Protein AF-0000000080187865 (afdb_homodimer)

Solvent-accessible surface area (backbone atoms only — not comparable to full-atom values): 14164 Å² total; per-residue (Å²): 123,91,77,59,61,40,75,36,81,43,78,50,55,82,84,42,37,41,98,84,57,28,54,29,78,39,48,54,48,47,52,50,49,52,34,50,51,44,44,42,33,71,64,49,60,42,57,77,94,69,65,43,57,46,67,42,34,40,38,38,41,48,72,45,81,56,61,91,52,65,48,34,40,29,32,35,34,79,76,46,76,58,65,36,33,37,30,35,40,37,36,34,26,49,98,90,40,76,23,34,37,35,37,38,31,35,35,28,36,39,88,86,67,84,41,76,32,63,52,49,64,69,55,52,52,33,48,51,62,54,65,97,122,92,78,59,61,40,74,34,82,43,79,49,55,83,85,43,37,42,99,83,54,29,56,30,76,40,49,54,49,47,51,50,48,52,35,51,51,44,44,44,32,70,65,52,60,43,56,76,93,68,67,41,58,45,68,42,34,39,38,37,40,50,71,47,80,57,62,91,51,66,48,33,40,31,32,34,33,79,75,44,77,58,64,36,33,36,31,34,39,37,37,35,28,49,98,89,39,77,23,33,37,37,36,37,31,35,34,28,36,38,87,87,66,84,40,77,30,62,53,51,65,68,55,52,52,34,48,52,62,54,65,97

Radius of gyration: 19.16 Å; Cα contacts (8 Å, |Δi|>4): 517; chains: 2; bounding box: 44×53×37 Å

InterPro domains:
  IPR006683 Thioesterase domain [PF03061] (20-98)
  IPR006684 Acyl-CoA thioester hydrolase YbgC/YbaW family [PIRSF003230] (6-128)
  IPR029069 HotDog domain superfamily [SSF54637] (2-129)
  IPR050563 4-hydroxybenzoyl-CoA thioesterase [PTHR31793] (7-129)

Structure (mmCIF, N/CA/C/O backbone):
data_AF-0000000080187865-model_v1
#
loop_
_entity.id
_entity.type
_entity.pdbx_description
1 polymer 'Acyl-CoA thioester hydrolase'
#
loop_
_atom_site.group_PDB
_atom_site.id
_atom_site.type_symbol
_atom_site.label_atom_id
_atom_site.label_alt_id
_atom_site.label_comp_id
_atom_site.label_asym_id
_atom_site.label_entity_id
_atom_site.label_seq_id
_atom_site.pdbx_PDB_ins_code
_atom_site.Cartn_x
_atom_site.Cartn_y
_atom_site.Cartn_z
_atom_site.occupancy
_atom_site.B_iso_or_equiv
_atom_site.auth_seq_id
_atom_site.auth_comp_id
_atom_site.auth_asym_id
_atom_site.auth_atom_id
_atom_site.pdbx_PDB_model_num
ATOM 1 N N . MET A 1 1 ? -18.625 2.145 18.25 1 43.69 1 MET A N 1
ATOM 2 C CA . MET A 1 1 ? -17.953 2.078 16.969 1 43.69 1 MET A CA 1
ATOM 3 C C . MET A 1 1 ? -16.797 3.076 16.906 1 43.69 1 MET A C 1
ATOM 5 O O . MET A 1 1 ? -16.875 4.152 17.5 1 43.69 1 MET A O 1
ATOM 9 N N . THR A 1 2 ? -15.57 2.684 16.938 1 54.41 2 THR A N 1
ATOM 10 C CA . THR A 1 2 ? -14.484 3.639 17.109 1 54.41 2 THR A CA 1
ATOM 11 C C . THR A 1 2 ? -14.672 4.848 16.203 1 54.41 2 THR A C 1
ATOM 13 O O . THR A 1 2 ? -14.844 4.691 14.992 1 54.41 2 THR A O 1
ATOM 16 N N . GLU A 1 3 ? -15.219 5.852 16.672 1 87.12 3 GLU A N 1
ATOM 17 C CA . GLU A 1 3 ? -15.586 7.051 15.93 1 87.12 3 GLU A CA 1
ATOM 18 C C . GLU A 1 3 ? -14.344 7.762 15.383 1 87.12 3 GLU A C 1
ATOM 20 O O . GLU A 1 3 ? -13.414 8.055 16.141 1 87.12 3 GLU A O 1
ATOM 25 N N . PHE A 1 4 ? -14.133 7.762 14.102 1 97.25 4 PHE A N 1
ATOM 26 C CA . PHE A 1 4 ? -13.062 8.492 13.43 1 97.25 4 PHE A CA 1
ATOM 27 C C . PHE A 1 4 ? -13.312 9.992 13.477 1 97.25 4 PHE A C 1
ATOM 29 O O . PHE A 1 4 ? -14.461 10.438 13.383 1 97.25 4 PHE A O 1
ATOM 36 N N . ALA A 1 5 ? -12.32 10.758 13.609 1 97.56 5 ALA A N 1
ATOM 37 C CA . ALA A 1 5 ? -12.414 12.203 13.812 1 97.56 5 ALA A CA 1
ATOM 38 C C . ALA A 1 5 ? -12.672 12.922 12.484 1 97.56 5 ALA A C 1
ATOM 40 O O . ALA A 1 5 ? -13.133 14.07 12.477 1 97.56 5 ALA A O 1
ATOM 41 N N . PHE A 1 6 ? -12.312 12.312 11.391 1 98.06 6 PHE A N 1
ATOM 42 C CA . PHE A 1 6 ? -12.312 12.961 10.086 1 98.06 6 PHE A CA 1
ATOM 43 C C . PHE A 1 6 ? -12.758 12 9 1 98.06 6 PHE A C 1
ATOM 45 O O . PHE A 1 6 ? -12.461 10.805 9.062 1 98.06 6 PHE A O 1
ATOM 52 N N . THR A 1 7 ? -13.508 12.461 8.016 1 98.25 7 THR A N 1
ATOM 53 C CA . THR A 1 7 ? -13.859 11.664 6.852 1 98.25 7 THR A CA 1
ATOM 54 C C . THR A 1 7 ? -13.617 12.445 5.566 1 98.25 7 THR A C 1
ATOM 56 O O . THR A 1 7 ? -13.75 13.672 5.547 1 98.25 7 THR A O 1
ATOM 59 N N . GLU A 1 8 ? -13.219 11.773 4.574 1 98.31 8 GLU A N 1
ATOM 60 C CA . GLU A 1 8 ? -12.992 12.297 3.229 1 98.31 8 GLU A CA 1
ATOM 61 C C . GLU A 1 8 ? -13.703 11.438 2.182 1 98.31 8 GLU A C 1
ATOM 63 O O . GLU A 1 8 ? -13.648 10.203 2.242 1 98.31 8 GLU A O 1
ATOM 68 N N . THR A 1 9 ? -14.414 12.133 1.27 1 98.62 9 THR A N 1
ATOM 69 C CA . THR A 1 9 ? -14.977 11.414 0.135 1 98.62 9 THR A CA 1
ATOM 70 C C . THR A 1 9 ? -14 11.398 -1.037 1 98.62 9 THR A C 1
ATOM 72 O O . THR A 1 9 ? -13.492 12.445 -1.444 1 98.62 9 THR A O 1
ATOM 75 N N . VAL A 1 10 ? -13.758 10.227 -1.541 1 98.56 10 VAL A N 1
ATOM 76 C CA . VAL A 1 10 ? -12.828 10.062 -2.654 1 98.56 10 VAL A CA 1
ATOM 77 C C . VAL A 1 10 ? -13.547 9.422 -3.84 1 98.56 10 VAL A C 1
ATOM 79 O O . VAL A 1 10 ? -14.219 8.398 -3.689 1 98.56 10 VAL A O 1
ATOM 82 N N . ASP A 1 11 ? -13.438 10.016 -5.02 1 98.38 11 ASP A N 1
ATOM 83 C CA . ASP A 1 11 ? -14.031 9.445 -6.23 1 98.38 11 ASP A CA 1
ATOM 84 C C . ASP A 1 11 ? -13.289 8.18 -6.656 1 98.38 11 ASP A C 1
ATOM 86 O O . ASP A 1 11 ? -12.062 8.117 -6.59 1 98.38 11 ASP A O 1
ATOM 90 N N . VAL A 1 12 ? -14.078 7.223 -7.047 1 98.25 12 VAL A N 1
ATOM 91 C CA . VAL A 1 12 ? -13.516 6.023 -7.656 1 98.25 12 VAL A CA 1
ATOM 92 C C . VAL A 1 12 ? -13.484 6.18 -9.172 1 98.25 12 VAL A C 1
ATOM 94 O O . VAL A 1 12 ? -14.531 6.309 -9.812 1 98.25 12 VAL A O 1
ATOM 97 N N . ARG A 1 13 ? -12.344 6.164 -9.758 1 97.5 13 ARG A N 1
ATOM 98 C CA . ARG A 1 13 ? -12.172 6.379 -11.188 1 97.5 13 ARG A CA 1
ATOM 99 C C . ARG A 1 13 ? -12.125 5.051 -11.938 1 97.5 13 ARG A C 1
ATOM 101 O O . ARG A 1 13 ? -11.844 4.008 -11.344 1 97.5 13 ARG A O 1
ATOM 108 N N . TYR A 1 14 ? -12.359 5.094 -13.242 1 95.69 14 TYR A N 1
ATOM 109 C CA . TYR A 1 14 ? -12.312 3.898 -14.086 1 95.69 14 TYR A CA 1
ATOM 110 C C . TYR A 1 14 ? -10.953 3.213 -13.984 1 95.69 14 TYR A C 1
ATOM 112 O O . TYR A 1 14 ? -10.883 1.988 -13.852 1 95.69 14 TYR A O 1
ATOM 120 N N . GLN A 1 15 ? -9.812 3.896 -13.945 1 95.12 15 GLN A N 1
ATOM 121 C CA . GLN A 1 15 ? -8.453 3.363 -13.969 1 95.12 15 GLN A CA 1
ATOM 122 C C . GLN A 1 15 ? -8.062 2.795 -12.602 1 95.12 15 GLN A C 1
ATOM 124 O O . GLN A 1 15 ? -7.004 2.184 -12.461 1 95.12 15 GLN A O 1
ATOM 129 N N . ASP A 1 16 ? -8.938 3.029 -11.594 1 97.44 16 ASP A N 1
ATOM 130 C CA . ASP A 1 16 ? -8.648 2.529 -10.258 1 97.44 16 ASP A CA 1
ATOM 131 C C . ASP A 1 16 ? -8.883 1.023 -10.164 1 97.44 16 ASP A C 1
ATOM 133 O O . ASP A 1 16 ? -8.516 0.387 -9.18 1 97.44 16 ASP A O 1
ATOM 137 N N . HIS A 1 17 ? -9.508 0.455 -11.156 1 96.19 17 HIS A N 1
ATOM 138 C CA . HIS A 1 17 ? -9.945 -0.937 -11.102 1 96.19 17 HIS A CA 1
ATOM 139 C C . HIS A 1 17 ? -8.898 -1.864 -11.719 1 96.19 17 HIS A C 1
ATOM 141 O O . HIS A 1 17 ? -8.203 -1.481 -12.656 1 96.19 17 HIS A O 1
ATOM 147 N N . ASP A 1 18 ? -8.852 -3.018 -11.172 1 92.81 18 ASP A N 1
ATOM 148 C CA . ASP A 1 18 ? -7.984 -4.043 -11.742 1 92.81 18 ASP A CA 1
ATOM 149 C C . ASP A 1 18 ? -8.719 -4.844 -12.82 1 92.81 18 ASP A C 1
ATOM 151 O O . ASP A 1 18 ? -9.836 -4.488 -13.211 1 92.81 18 ASP A O 1
ATOM 155 N N . THR A 1 19 ? -8.102 -5.887 -13.367 1 87.94 19 THR A N 1
ATOM 156 C CA . THR A 1 19 ? -8.625 -6.648 -14.492 1 87.94 19 THR A CA 1
ATOM 157 C C . THR A 1 19 ? -9.875 -7.422 -14.094 1 87.94 19 THR A C 1
ATOM 159 O O . THR A 1 19 ? -10.609 -7.914 -14.945 1 87.94 19 THR A O 1
ATOM 162 N N . MET A 1 20 ? -10.141 -7.508 -12.781 1 87.69 20 MET A N 1
ATOM 163 C CA . MET A 1 20 ? -11.312 -8.227 -12.289 1 87.69 20 MET A CA 1
ATOM 164 C C . MET A 1 20 ? -12.453 -7.262 -11.984 1 87.69 20 MET A C 1
ATOM 166 O O . MET A 1 20 ? -13.508 -7.68 -11.508 1 87.69 20 MET A O 1
ATOM 170 N N . GLY A 1 21 ? -12.219 -6.012 -12.156 1 90.62 21 GLY A N 1
ATOM 171 C CA . GLY A 1 21 ? -13.242 -5 -11.938 1 90.62 21 GLY A CA 1
ATOM 172 C C . GLY A 1 21 ? -13.297 -4.508 -10.508 1 90.62 21 GLY A C 1
ATOM 173 O O . GLY A 1 21 ? -14.227 -3.799 -10.125 1 90.62 21 GLY A O 1
ATOM 174 N N . HIS A 1 22 ? -12.414 -4.871 -9.719 1 94.62 22 HIS A N 1
ATOM 175 C CA . HIS A 1 22 ? -12.32 -4.391 -8.344 1 94.62 22 HIS A CA 1
ATOM 176 C C . HIS A 1 22 ? -11.305 -3.252 -8.234 1 94.62 22 HIS A C 1
ATOM 178 O O . HIS A 1 22 ? -10.352 -3.184 -9.016 1 94.62 22 HIS A O 1
ATOM 184 N N . VAL A 1 23 ? -11.539 -2.373 -7.27 1 97.75 23 VAL A N 1
ATOM 185 C CA . VAL A 1 23 ? -10.492 -1.406 -6.977 1 97.75 23 VAL A CA 1
ATOM 186 C C . VAL A 1 23 ? -9.203 -2.139 -6.602 1 97.75 23 VAL A C 1
ATOM 188 O O . VAL A 1 23 ? -9.219 -3.043 -5.766 1 97.75 23 VAL A O 1
ATOM 191 N N . ASN A 1 24 ? -8.125 -1.752 -7.219 1 97.69 24 ASN A N 1
ATOM 192 C CA . ASN A 1 24 ? -6.828 -2.395 -7.02 1 97.69 24 ASN A CA 1
ATOM 193 C C . ASN A 1 24 ? -6.289 -2.146 -5.613 1 97.69 24 ASN A C 1
ATOM 195 O O . ASN A 1 24 ? -6.461 -1.059 -5.062 1 97.69 24 ASN A O 1
ATOM 199 N N . ASN A 1 25 ? -5.559 -3.111 -5.074 1 97.94 25 ASN A N 1
ATOM 200 C CA . ASN A 1 25 ? -5.031 -3.047 -3.715 1 97.94 25 ASN A CA 1
ATOM 201 C C . ASN A 1 25 ? -4.199 -1.786 -3.494 1 97.94 25 ASN A C 1
ATOM 203 O O . ASN A 1 25 ? -4.32 -1.134 -2.455 1 97.94 25 ASN A O 1
ATOM 207 N N . ALA A 1 26 ? -3.332 -1.466 -4.461 1 98.5 26 ALA A N 1
ATOM 208 C CA . ALA A 1 26 ? -2.451 -0.308 -4.328 1 98.5 26 ALA A CA 1
ATOM 209 C C . ALA A 1 26 ? -3.252 0.991 -4.312 1 98.5 26 ALA A C 1
ATOM 211 O O . ALA A 1 26 ? -2.838 1.975 -3.693 1 98.5 26 ALA A O 1
ATOM 212 N N . VAL A 1 27 ? -4.363 0.992 -5 1 98.5 27 VAL A N 1
ATOM 213 C CA . VAL A 1 27 ? -5.172 2.199 -5.129 1 98.5 27 VAL A CA 1
ATOM 214 C C . VAL A 1 27 ? -5.766 2.572 -3.771 1 98.5 27 VAL A C 1
ATOM 216 O O . VAL A 1 27 ? -5.895 3.754 -3.447 1 98.5 27 VAL A O 1
ATOM 219 N N . TYR A 1 28 ? -6.074 1.609 -2.91 1 98.88 28 TYR A N 1
ATOM 220 C CA . TYR A 1 28 ? -6.57 1.907 -1.571 1 98.88 28 TYR A CA 1
ATOM 221 C C . TYR A 1 28 ? -5.555 2.719 -0.779 1 98.88 28 TYR A C 1
ATOM 223 O O . TYR A 1 28 ? -5.922 3.562 0.04 1 98.88 28 TYR A O 1
ATOM 231 N N . VAL A 1 29 ? -4.289 2.439 -0.999 1 98.88 29 VAL A N 1
ATOM 232 C CA . VAL A 1 29 ? -3.23 3.189 -0.332 1 98.88 29 VAL A CA 1
ATOM 233 C C . VAL A 1 29 ? -3.277 4.652 -0.771 1 98.88 29 VAL A C 1
ATOM 235 O O . VAL A 1 29 ? -3.111 5.559 0.049 1 98.88 29 VAL A O 1
ATOM 238 N N . THR A 1 30 ? -3.531 4.875 -2.037 1 98.75 30 THR A N 1
ATOM 239 C CA . THR A 1 30 ? -3.697 6.23 -2.557 1 98.75 30 THR A CA 1
ATOM 240 C C . THR A 1 30 ? -4.895 6.918 -1.902 1 98.75 30 THR A C 1
ATOM 242 O O . THR A 1 30 ? -4.836 8.109 -1.587 1 98.75 30 THR A O 1
ATOM 245 N N . TYR A 1 31 ? -6.004 6.191 -1.729 1 98.88 31 TYR A N 1
ATOM 246 C CA . TYR A 1 31 ? -7.164 6.762 -1.055 1 98.88 31 TYR A CA 1
ATOM 247 C C . TYR A 1 31 ? -6.812 7.191 0.365 1 98.88 31 TYR A C 1
ATOM 249 O O . TYR A 1 31 ? -7.223 8.266 0.814 1 98.88 31 TYR A O 1
ATOM 257 N N . MET A 1 32 ? -6.074 6.359 1.073 1 98.88 32 MET A N 1
ATOM 258 C CA . MET A 1 32 ? -5.633 6.699 2.422 1 98.88 32 MET A CA 1
ATOM 259 C C . MET A 1 32 ? -4.762 7.953 2.406 1 98.88 32 MET A C 1
ATOM 261 O O . MET A 1 32 ? -4.879 8.805 3.289 1 98.88 32 MET A O 1
ATOM 265 N N . GLU A 1 33 ? -3.9 8.016 1.442 1 98.56 33 GLU A N 1
ATOM 266 C CA . GLU A 1 33 ? -3.041 9.188 1.29 1 98.56 33 GLU A CA 1
ATOM 267 C C . GLU A 1 33 ? -3.867 10.461 1.108 1 98.56 33 GLU A C 1
ATOM 269 O O . GLU A 1 33 ? -3.568 11.492 1.711 1 98.56 33 GLU A O 1
ATOM 274 N N . GLU A 1 34 ? -4.852 10.383 0.251 1 98.38 34 GLU A N 1
ATOM 275 C CA . GLU A 1 34 ? -5.727 11.531 0.029 1 98.38 34 GLU A CA 1
ATOM 276 C C . GLU A 1 34 ? -6.41 11.961 1.323 1 98.38 34 GLU A C 1
ATOM 278 O O . GLU A 1 34 ? -6.484 13.156 1.626 1 98.38 34 GLU A O 1
ATOM 283 N N . ALA A 1 35 ? -6.887 11 2.049 1 98.75 35 ALA A N 1
ATOM 284 C CA . ALA A 1 35 ? -7.543 11.297 3.32 1 98.75 35 ALA A CA 1
ATOM 285 C C . ALA A 1 35 ? -6.559 11.891 4.32 1 98.75 35 ALA A C 1
ATOM 287 O O . ALA A 1 35 ? -6.895 12.828 5.043 1 98.75 35 ALA A O 1
ATOM 288 N N . ARG A 1 36 ? -5.402 11.336 4.391 1 98.62 36 ARG A N 1
ATOM 289 C CA . ARG A 1 36 ? -4.367 11.875 5.27 1 98.62 36 ARG A CA 1
ATOM 290 C C . ARG A 1 36 ? -4.059 13.328 4.926 1 98.62 36 ARG A C 1
ATOM 292 O O . ARG A 1 36 ? -3.947 14.172 5.816 1 98.62 36 ARG A O 1
ATOM 299 N N . PHE A 1 37 ? -3.891 13.531 3.627 1 98.19 37 PHE A N 1
ATOM 300 C CA . PHE A 1 37 ? -3.613 14.891 3.168 1 98.19 37 PHE A CA 1
ATOM 301 C C . PHE A 1 37 ? -4.715 15.844 3.611 1 98.19 37 PHE A C 1
ATOM 303 O O . PHE A 1 37 ? -4.43 16.922 4.16 1 98.19 37 PHE A O 1
ATOM 310 N N . SER A 1 38 ? -5.934 15.516 3.402 1 98.56 38 SER A N 1
ATOM 311 C CA . SER A 1 38 ? -7.074 16.344 3.789 1 98.56 38 SER A CA 1
ATOM 312 C C . SER A 1 38 ? -7.133 16.531 5.301 1 98.56 38 SER A C 1
ATOM 314 O O . SER A 1 38 ? -7.43 17.625 5.785 1 98.56 38 SER A O 1
ATOM 316 N N . TYR A 1 39 ? -6.93 15.438 6.059 1 98.75 39 TYR A N 1
ATOM 317 C CA . TYR A 1 39 ? -6.879 15.523 7.516 1 98.75 39 TYR A CA 1
ATOM 318 C C . TYR A 1 39 ? -5.879 16.578 7.965 1 98.75 39 TYR A C 1
ATOM 320 O O . TYR A 1 39 ? -6.188 17.406 8.82 1 98.75 39 TYR A O 1
ATOM 328 N N . LEU A 1 40 ? -4.742 16.531 7.406 1 98.19 40 LEU A N 1
ATOM 329 C CA . LEU A 1 40 ? -3.652 17.406 7.848 1 98.19 40 LEU A CA 1
ATOM 330 C C . LEU A 1 40 ? -3.875 18.844 7.383 1 98.19 40 LEU A C 1
ATOM 332 O O . LEU A 1 40 ? -3.609 19.781 8.125 1 98.19 40 LEU A O 1
ATOM 336 N N . THR A 1 41 ? -4.379 19.016 6.125 1 97.88 41 THR A N 1
ATOM 337 C CA . THR A 1 41 ? -4.504 20.359 5.582 1 97.88 41 THR A CA 1
ATOM 338 C C . THR A 1 41 ? -5.828 21 5.992 1 97.88 41 THR A C 1
ATOM 340 O O . THR A 1 41 ? -5.855 22.109 6.516 1 97.88 41 THR A O 1
ATOM 343 N N . GLU A 1 42 ? -6.91 20.328 5.793 1 97.38 42 GLU A N 1
ATOM 344 C CA . GLU A 1 42 ? -8.234 20.859 6.125 1 97.38 42 GLU A CA 1
ATOM 345 C C . GLU A 1 42 ? -8.547 20.656 7.605 1 97.38 42 GLU A C 1
ATOM 347 O O . GLU A 1 42 ? -9.094 21.562 8.25 1 97.38 42 GLU A O 1
ATOM 352 N N . GLY A 1 43 ? -8.211 19.516 8.109 1 96.06 43 GLY A N 1
ATOM 353 C CA . GLY A 1 43 ? -8.516 19.219 9.5 1 96.06 43 GLY A CA 1
ATOM 354 C C . GLY A 1 43 ? -7.648 19.969 10.484 1 96.06 43 GLY A C 1
ATOM 355 O O . GLY A 1 43 ? -8.164 20.641 11.383 1 96.06 43 GLY A O 1
ATOM 356 N N . LEU A 1 44 ? -6.359 19.891 10.227 1 96.75 44 LEU A N 1
ATOM 357 C CA . LEU A 1 44 ? -5.434 20.531 11.156 1 96.75 44 LEU A CA 1
ATOM 358 C C . LEU A 1 44 ? -5.137 21.953 10.727 1 96.75 44 LEU A C 1
ATOM 360 O O . LEU A 1 44 ? -4.633 22.75 11.516 1 96.75 44 LEU A O 1
ATOM 364 N N . GLY A 1 45 ? -5.32 22.281 9.469 1 96.81 45 GLY A N 1
ATOM 365 C CA . GLY A 1 45 ? -5.039 23.609 8.969 1 96.81 45 GLY A CA 1
ATOM 366 C C . GLY A 1 45 ? -3.582 23.812 8.602 1 96.81 45 GLY A C 1
ATOM 367 O O . GLY A 1 45 ? -3.115 24.953 8.5 1 96.81 45 GLY A O 1
ATOM 368 N N . VAL A 1 46 ? -2.885 22.734 8.453 1 95.5 46 VAL A N 1
ATOM 369 C CA . VAL A 1 46 ? -1.474 22.844 8.094 1 95.5 46 VAL A CA 1
ATOM 370 C C . VAL A 1 46 ? -1.341 23.125 6.602 1 95.5 46 VAL A C 1
ATOM 372 O O . VAL A 1 46 ? -1.877 22.391 5.77 1 95.5 46 VAL A O 1
ATOM 375 N N . PRO A 1 47 ? -0.588 24.203 6.242 1 95.31 47 PRO A N 1
ATOM 376 C CA . PRO A 1 47 ? -0.359 24.438 4.812 1 95.31 47 PRO A CA 1
ATOM 377 C C . PRO A 1 47 ? 0.37 23.281 4.137 1 95.31 47 PRO A C 1
ATOM 379 O O . PRO A 1 47 ? 1.287 22.703 4.719 1 95.31 47 PRO A O 1
ATOM 382 N N . PRO A 1 48 ? 0.012 22.969 2.92 1 94.19 48 PRO A N 1
ATOM 383 C CA . PRO A 1 48 ? 0.605 21.844 2.215 1 94.19 48 PRO A CA 1
ATOM 384 C C . PRO A 1 48 ? 2.129 21.906 2.164 1 94.19 48 PRO A C 1
ATOM 386 O O . PRO A 1 48 ? 2.801 20.875 2.324 1 94.19 48 PRO A O 1
ATOM 389 N N . MET A 1 49 ? 2.664 23.016 2.002 1 91.69 49 MET A N 1
ATOM 390 C CA . MET A 1 49 ? 4.105 23.203 1.84 1 91.69 49 MET A CA 1
ATOM 391 C C . MET A 1 49 ? 4.836 22.953 3.156 1 91.69 49 MET A C 1
ATOM 393 O O . MET A 1 49 ? 6.062 22.844 3.178 1 91.69 49 MET A O 1
ATOM 397 N N . GLU A 1 50 ? 4.086 22.844 4.254 1 92.94 50 GLU A N 1
ATOM 398 C CA . GLU A 1 50 ? 4.695 22.656 5.566 1 92.94 50 GLU A CA 1
ATOM 399 C C . GLU A 1 50 ? 4.559 21.219 6.039 1 92.94 50 GLU A C 1
ATOM 401 O O . GLU A 1 50 ? 4.922 20.891 7.168 1 92.94 50 GLU A O 1
ATOM 406 N N . LEU A 1 51 ? 4.023 20.375 5.227 1 94.81 51 LEU A N 1
ATOM 407 C CA . LEU A 1 51 ? 3.867 18.969 5.547 1 94.81 51 LEU A CA 1
ATOM 408 C C . LEU A 1 51 ? 5.164 18.203 5.289 1 94.81 51 LEU A C 1
ATOM 410 O O . LEU A 1 51 ? 5.199 17.297 4.453 1 94.81 51 LEU A O 1
ATOM 414 N N . ASN A 1 52 ? 6.203 18.516 6.078 1 95.38 52 ASN A N 1
ATOM 415 C CA . ASN A 1 52 ? 7.477 17.812 5.973 1 95.38 52 ASN A CA 1
ATOM 416 C C . ASN A 1 52 ? 7.48 16.531 6.793 1 95.38 52 ASN A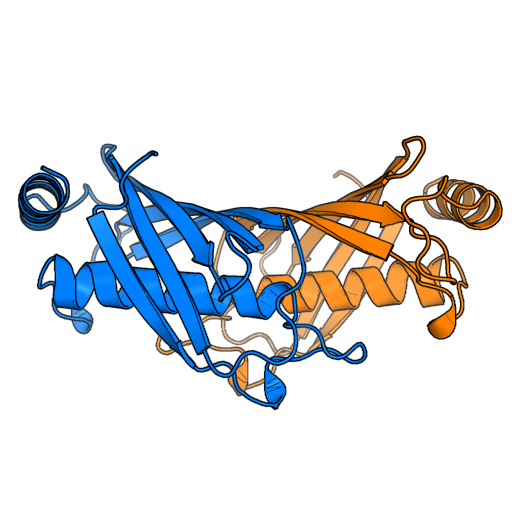 C 1
ATOM 418 O O . ASN A 1 52 ? 7.746 16.562 7.996 1 95.38 52 ASN A O 1
ATOM 422 N N . MET A 1 53 ? 7.227 15.469 6.176 1 96.88 53 MET A N 1
ATOM 423 C CA . MET A 1 53 ? 7.109 14.164 6.812 1 96.88 53 MET A CA 1
ATOM 424 C C . MET A 1 53 ? 7.273 13.039 5.789 1 96.88 53 MET A C 1
ATOM 426 O O . MET A 1 53 ? 7.211 13.281 4.582 1 96.88 53 MET A O 1
ATOM 430 N N . VAL A 1 54 ? 7.492 11.836 6.277 1 96.94 54 VAL A N 1
ATOM 431 C CA . VAL A 1 54 ? 7.527 10.641 5.441 1 96.94 54 VAL A CA 1
ATOM 432 C C . VAL A 1 54 ? 6.73 9.523 6.109 1 96.94 54 VAL A C 1
ATOM 434 O O . VAL A 1 54 ? 6.566 9.516 7.332 1 96.94 54 VAL A O 1
ATOM 437 N N . VAL A 1 55 ? 6.137 8.688 5.301 1 98.5 55 VAL A N 1
ATOM 438 C CA . VAL A 1 55 ? 5.539 7.461 5.828 1 98.5 55 VAL A CA 1
ATOM 439 C C . VAL A 1 55 ? 6.629 6.43 6.102 1 98.5 55 VAL A C 1
ATOM 441 O O . VAL A 1 55 ? 7.402 6.078 5.203 1 98.5 55 VAL A O 1
ATOM 444 N N . ALA A 1 56 ? 6.691 5.949 7.305 1 98.75 56 ALA A N 1
ATOM 445 C CA . ALA A 1 56 ? 7.695 4.961 7.695 1 98.75 56 ALA A CA 1
ATOM 446 C C . ALA A 1 56 ? 7.137 3.543 7.59 1 98.75 56 ALA A C 1
ATOM 448 O O . ALA A 1 56 ? 7.875 2.596 7.316 1 98.75 56 ALA A O 1
ATOM 449 N N . ASN A 1 57 ? 5.895 3.426 7.879 1 98.94 57 ASN A N 1
ATOM 450 C CA . ASN A 1 57 ? 5.238 2.121 7.891 1 98.94 57 ASN A CA 1
ATOM 451 C C . ASN A 1 57 ? 3.797 2.215 7.402 1 98.94 57 ASN A C 1
ATOM 453 O O . ASN A 1 57 ? 3.117 3.215 7.641 1 98.94 57 ASN A O 1
ATOM 457 N N . LEU A 1 58 ? 3.346 1.202 6.77 1 98.94 58 LEU A N 1
ATOM 458 C CA . LEU A 1 58 ? 1.985 1.039 6.27 1 98.94 58 LEU A CA 1
ATOM 459 C C . LEU A 1 58 ? 1.492 -0.387 6.492 1 98.94 58 LEU A C 1
ATOM 461 O O . LEU A 1 58 ? 2.203 -1.348 6.191 1 98.94 58 LEU A O 1
ATOM 465 N N . GLU A 1 59 ? 0.341 -0.502 7.031 1 98.94 59 GLU A N 1
ATOM 466 C CA . GLU A 1 59 ? -0.349 -1.783 7.141 1 98.94 59 GLU A CA 1
ATOM 467 C C . GLU A 1 59 ? -1.789 -1.681 6.645 1 98.94 59 GLU A C 1
ATOM 469 O O . GLU A 1 59 ? -2.488 -0.712 6.953 1 98.94 59 GLU A O 1
ATOM 474 N N . VAL A 1 60 ? -2.209 -2.654 5.922 1 98.94 60 VAL A N 1
ATOM 475 C CA . VAL A 1 60 ? -3.557 -2.646 5.359 1 98.94 60 VAL A CA 1
ATOM 476 C C . VAL A 1 60 ? -4.188 -4.027 5.516 1 98.94 60 VAL A C 1
ATOM 478 O O . VAL A 1 60 ? -3.561 -5.043 5.211 1 98.94 60 VAL A O 1
ATOM 481 N N . ASP A 1 61 ? -5.383 -4.09 5.969 1 98.94 61 ASP A N 1
ATOM 482 C CA . ASP A 1 61 ? -6.238 -5.273 5.957 1 98.94 61 ASP A CA 1
ATOM 483 C C . ASP A 1 61 ? -7.367 -5.129 4.938 1 98.94 61 ASP A C 1
ATOM 485 O O . ASP A 1 61 ? -8.234 -4.262 5.082 1 98.94 61 ASP A O 1
ATOM 489 N N . PHE A 1 62 ? -7.301 -5.945 3.945 1 98.75 62 PHE A N 1
ATOM 490 C CA . PHE A 1 62 ? -8.336 -5.938 2.918 1 98.75 62 PHE A CA 1
ATOM 491 C C . PHE A 1 62 ? -9.484 -6.859 3.301 1 98.75 62 PHE A C 1
ATOM 493 O O . PHE A 1 62 ? -9.328 -8.086 3.314 1 98.75 62 PHE A O 1
ATOM 500 N N . ARG A 1 63 ? -10.641 -6.297 3.508 1 98.06 63 ARG A N 1
ATOM 501 C CA . ARG A 1 63 ? -11.758 -7.059 4.059 1 98.06 63 ARG A CA 1
ATOM 502 C C . ARG A 1 63 ? -12.703 -7.516 2.953 1 98.06 63 ARG A C 1
ATOM 504 O O . ARG A 1 63 ? -13.188 -8.648 2.975 1 98.06 63 ARG A O 1
ATOM 511 N N . ARG A 1 64 ? -12.992 -6.676 2.084 1 95.56 64 ARG A N 1
ATOM 512 C CA . ARG A 1 64 ? -13.836 -6.977 0.93 1 95.56 64 ARG A CA 1
ATOM 513 C C . ARG A 1 64 ? -13.547 -6.023 -0.223 1 95.56 64 ARG A C 1
ATOM 515 O O . ARG A 1 64 ? -13.117 -4.887 -0.004 1 95.56 64 ARG A O 1
ATOM 522 N N . PRO A 1 65 ? -13.805 -6.465 -1.414 1 96 65 PRO A N 1
ATOM 523 C CA . PRO A 1 65 ? -13.539 -5.598 -2.566 1 96 65 PRO A CA 1
ATOM 524 C C . PRO A 1 65 ? -14.594 -4.5 -2.73 1 96 65 PRO A C 1
ATOM 526 O O . PRO A 1 65 ? -15.758 -4.703 -2.389 1 96 65 PRO A O 1
ATOM 529 N N . VAL A 1 66 ? -14.148 -3.307 -3.139 1 96.75 66 VAL A N 1
ATOM 530 C CA . VAL A 1 66 ? -15.055 -2.266 -3.609 1 96.75 66 VAL A CA 1
ATOM 531 C C . VAL A 1 66 ? -15.344 -2.465 -5.094 1 96.75 66 VAL A C 1
ATOM 533 O O . VAL A 1 66 ? -14.422 -2.504 -5.914 1 96.75 66 VAL A O 1
ATOM 536 N N . GLN A 1 67 ? -16.578 -2.703 -5.414 1 90.56 67 GLN A N 1
ATOM 537 C CA . GLN A 1 67 ? -17 -2.943 -6.789 1 90.56 67 GLN A CA 1
ATOM 538 C C . GLN A 1 67 ? -18.078 -1.953 -7.215 1 90.56 67 GLN A C 1
ATOM 540 O O . GLN A 1 67 ? -19.031 -1.695 -6.465 1 90.56 67 GLN A O 1
ATOM 545 N N . PHE A 1 68 ? -17.969 -1.293 -8.398 1 85.69 68 PHE A N 1
ATOM 546 C CA . PHE A 1 68 ? -18.969 -0.477 -9.062 1 85.69 68 PHE A CA 1
ATOM 547 C C . PHE A 1 68 ? -19.359 0.712 -8.195 1 85.69 68 PHE A C 1
ATOM 549 O O . PHE A 1 68 ? -20.547 1.061 -8.102 1 85.69 68 PHE A O 1
ATOM 556 N N . ALA A 1 69 ? -18.531 1.216 -7.387 1 91.94 69 ALA A N 1
ATOM 557 C CA . ALA A 1 69 ? -18.812 2.416 -6.598 1 91.94 69 ALA A CA 1
ATOM 558 C C . ALA A 1 69 ? -18.344 3.67 -7.332 1 91.94 69 ALA A C 1
ATOM 560 O O . ALA A 1 69 ? -17.281 3.668 -7.965 1 91.94 69 ALA A O 1
ATOM 561 N N . ASP A 1 70 ? -19.109 4.66 -7.234 1 95.75 70 ASP A N 1
ATOM 562 C CA . ASP A 1 70 ? -18.703 5.953 -7.781 1 95.75 70 ASP A CA 1
ATOM 563 C C . ASP A 1 70 ? -17.719 6.656 -6.852 1 95.75 70 ASP A C 1
ATOM 565 O O . ASP A 1 70 ? -16.875 7.434 -7.309 1 95.75 70 ASP A O 1
ATOM 569 N N . GLU A 1 71 ? -17.906 6.438 -5.598 1 98.31 71 GLU A N 1
ATOM 570 C CA . GLU A 1 71 ? -17.062 7.039 -4.566 1 98.31 71 GLU A CA 1
ATOM 571 C C . GLU A 1 71 ? -16.984 6.145 -3.332 1 98.31 71 GLU A C 1
ATOM 573 O O . GLU A 1 71 ? -17.781 5.223 -3.174 1 98.31 71 GLU A O 1
ATOM 578 N N . VAL A 1 72 ? -15.945 6.445 -2.523 1 98.69 72 VAL A N 1
ATOM 579 C CA . VAL A 1 72 ? -15.82 5.82 -1.212 1 98.69 72 VAL A CA 1
ATOM 580 C C . VAL A 1 72 ? -15.602 6.891 -0.146 1 98.69 72 VAL A C 1
ATOM 582 O O . VAL A 1 72 ? -15.172 8.008 -0.455 1 98.69 72 VAL A O 1
ATOM 585 N N . GLU A 1 73 ? -15.992 6.508 1.013 1 98.56 73 GLU A N 1
ATOM 586 C CA . GLU A 1 73 ? -15.656 7.332 2.17 1 98.56 73 GLU A CA 1
ATOM 587 C C . GLU A 1 73 ? -14.422 6.797 2.893 1 98.56 73 GLU A C 1
ATOM 589 O O . GLU A 1 73 ? -14.344 5.605 3.197 1 98.56 73 GLU A O 1
ATOM 594 N N . VAL A 1 74 ? -13.461 7.625 3.133 1 98.88 74 VAL A N 1
ATOM 595 C CA . VAL A 1 74 ? -12.281 7.254 3.908 1 98.88 74 VAL A CA 1
ATOM 596 C C . VAL A 1 74 ? -12.297 7.969 5.258 1 98.88 74 VAL A C 1
ATOM 598 O O . VAL A 1 74 ? -12.219 9.203 5.316 1 98.88 74 VAL A O 1
ATOM 601 N N . ALA A 1 75 ? -12.453 7.148 6.273 1 98.81 75 ALA A N 1
ATOM 602 C CA . ALA A 1 75 ? -12.359 7.66 7.637 1 98.81 75 ALA A CA 1
ATOM 603 C C . ALA A 1 75 ? -10.914 7.613 8.141 1 98.81 75 ALA A C 1
ATOM 605 O O . ALA A 1 75 ? -10.188 6.66 7.867 1 98.81 75 ALA A O 1
ATOM 606 N N . ALA A 1 76 ? -10.523 8.68 8.906 1 98.75 76 ALA A N 1
ATOM 607 C CA . ALA A 1 76 ? -9.133 8.789 9.344 1 98.75 76 ALA A CA 1
ATOM 608 C C . ALA A 1 76 ? -9.039 9.43 10.719 1 98.75 76 ALA A C 1
ATOM 610 O O . ALA A 1 76 ? -9.773 10.367 11.031 1 98.75 76 ALA A O 1
ATOM 611 N N . SER A 1 77 ? -8.125 8.891 11.492 1 98.75 77 SER A N 1
ATOM 612 C CA . SER A 1 77 ? -7.824 9.453 12.805 1 98.75 77 SER A CA 1
ATOM 613 C C . SER A 1 77 ? -6.359 9.25 13.172 1 98.75 77 SER A C 1
ATOM 615 O O . SER A 1 77 ? -5.777 8.203 12.867 1 98.75 77 SER A O 1
ATOM 617 N N . VAL A 1 78 ? -5.781 10.25 13.82 1 98.75 78 VAL A N 1
ATOM 618 C CA . VAL A 1 78 ? -4.52 10.008 14.516 1 98.75 78 VAL A CA 1
ATOM 619 C C . VAL A 1 78 ? -4.781 9.211 15.797 1 98.75 78 VAL A C 1
ATOM 621 O O . VAL A 1 78 ? -5.613 9.602 16.625 1 98.75 78 VAL A O 1
ATOM 624 N N . THR A 1 79 ? -4.062 8.125 15.977 1 98.56 79 THR A N 1
ATOM 625 C CA . THR A 1 79 ? -4.336 7.242 17.094 1 98.56 79 THR A CA 1
ATOM 626 C C . THR A 1 79 ? -3.238 7.355 18.156 1 98.56 79 THR A C 1
ATOM 628 O O . THR A 1 79 ? -3.441 6.98 19.312 1 98.56 79 THR A O 1
ATOM 631 N N . GLU A 1 80 ? -2.105 7.773 17.781 1 98.38 80 GLU A N 1
ATOM 632 C CA . GLU A 1 80 ? -0.96 7.926 18.672 1 98.38 80 GLU A CA 1
ATOM 633 C C . GLU A 1 80 ? -0.011 9.008 18.172 1 98.38 80 GLU A C 1
ATOM 635 O O . GLU A 1 80 ? 0.251 9.109 16.969 1 98.38 80 GLU A O 1
ATOM 640 N N . VAL A 1 81 ? 0.494 9.789 19.125 1 98.44 81 VAL A N 1
ATOM 641 C CA . VAL A 1 81 ? 1.53 10.773 18.812 1 98.44 81 VAL A CA 1
ATOM 642 C C . VAL A 1 81 ? 2.752 10.523 19.703 1 98.44 81 VAL A C 1
ATOM 644 O O . VAL A 1 81 ? 2.664 10.594 20.922 1 98.44 81 VAL A O 1
ATOM 647 N N . GLY 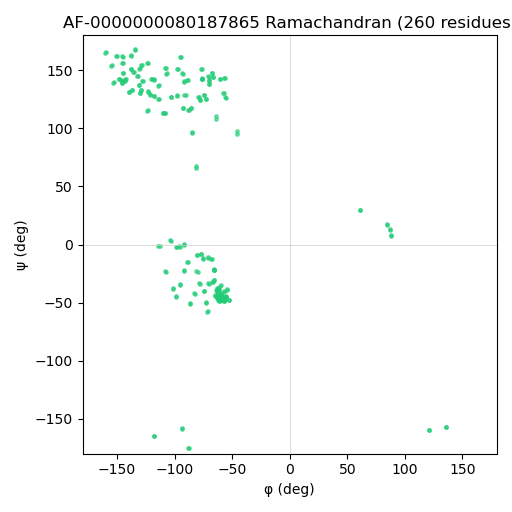A 1 82 ? 3.824 10.164 19.062 1 98.31 82 GLY A N 1
ATOM 648 C CA . GLY A 1 82 ? 5.094 10.016 19.75 1 98.31 82 GLY A CA 1
ATOM 649 C C . GLY A 1 82 ? 5.945 11.273 19.703 1 98.31 82 GLY A C 1
ATOM 650 O O . GLY A 1 82 ? 5.422 12.383 19.562 1 98.31 82 GLY A O 1
ATOM 651 N N . ASP A 1 83 ? 7.238 11.078 19.906 1 98.44 83 ASP A N 1
ATOM 652 C CA . ASP A 1 83 ? 8.133 12.234 19.875 1 98.44 83 ASP A CA 1
ATOM 653 C C . ASP A 1 83 ? 8.281 12.773 18.453 1 98.44 83 ASP A C 1
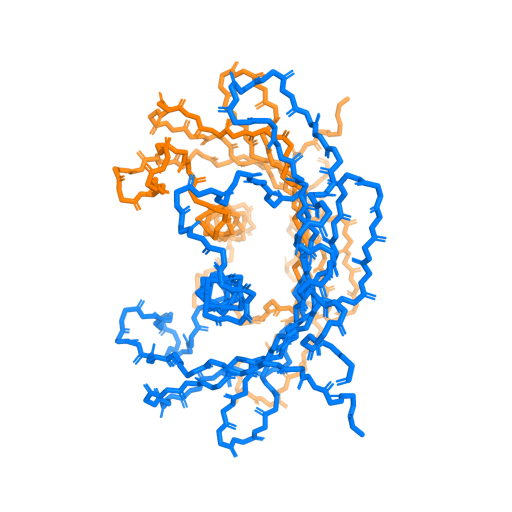ATOM 655 O O . ASP A 1 83 ? 7.895 13.914 18.172 1 98.44 83 ASP A O 1
ATOM 659 N N . SER A 1 84 ? 8.719 11.875 17.578 1 98.62 84 SER A N 1
ATOM 660 C CA . SER A 1 84 ? 9.023 12.336 16.219 1 98.62 84 SER A CA 1
ATOM 661 C C . SER A 1 84 ? 8.07 11.711 15.211 1 98.62 84 SER A C 1
ATOM 663 O O . SER A 1 84 ? 8.172 11.984 14.008 1 98.62 84 SER A O 1
ATOM 665 N N . SER A 1 85 ? 7.168 10.867 15.664 1 98.75 85 SER A N 1
ATOM 666 C CA . SER A 1 85 ? 6.281 10.164 14.742 1 98.75 85 SER A CA 1
ATOM 667 C C . SER A 1 85 ? 4.852 10.133 15.273 1 98.75 85 SER A C 1
ATOM 669 O O . SER A 1 85 ? 4.617 10.383 16.453 1 98.75 85 SER A O 1
ATOM 671 N N . PHE A 1 86 ? 3.928 9.859 14.414 1 98.75 86 PHE A N 1
ATOM 672 C CA . PHE A 1 86 ? 2.539 9.641 14.805 1 98.75 86 PHE A CA 1
ATOM 673 C C . PHE A 1 86 ? 1.888 8.578 13.93 1 98.75 86 PHE A C 1
ATOM 675 O O . PHE A 1 86 ? 2.324 8.352 12.797 1 98.75 86 PHE A O 1
ATOM 682 N N . THR A 1 87 ? 0.839 7.953 14.461 1 98.88 87 THR A N 1
ATOM 683 C CA . THR A 1 87 ? 0.148 6.859 13.789 1 98.88 87 THR A CA 1
ATOM 684 C C . THR A 1 87 ? -1.276 7.262 13.422 1 98.88 87 THR A C 1
ATOM 686 O O . THR A 1 87 ? -1.97 7.902 14.211 1 98.88 87 THR A O 1
ATOM 689 N N . MET A 1 88 ? -1.664 6.918 12.258 1 98.88 88 MET A N 1
ATOM 690 C CA . MET A 1 88 ? -3.035 7.141 11.812 1 98.88 88 MET A CA 1
ATOM 691 C C . MET A 1 88 ? -3.713 5.82 11.453 1 98.88 88 MET A C 1
ATOM 693 O O . MET A 1 88 ? -3.086 4.934 10.867 1 98.88 88 MET A O 1
ATOM 697 N N . ALA A 1 89 ? -4.953 5.758 11.789 1 98.88 89 ALA A N 1
ATOM 698 C CA . ALA A 1 89 ? -5.816 4.656 11.375 1 98.88 89 ALA A CA 1
ATOM 699 C C . ALA A 1 89 ? -6.809 5.109 10.305 1 98.88 89 ALA A C 1
ATOM 701 O O . ALA A 1 89 ? -7.219 6.273 10.281 1 98.88 89 ALA A O 1
ATOM 702 N N . TYR A 1 90 ? -7.211 4.164 9.477 1 98.88 90 TYR A N 1
ATOM 703 C CA . TYR A 1 90 ? -8.133 4.449 8.383 1 98.88 90 TYR A CA 1
ATOM 704 C C . TYR A 1 90 ? -9.188 3.352 8.258 1 98.88 90 TYR A C 1
ATOM 706 O O . TYR A 1 90 ? -8.914 2.186 8.547 1 98.88 90 TYR A O 1
ATOM 714 N N . GLU A 1 91 ? -10.305 3.703 7.801 1 98.88 91 GLU A N 1
ATOM 715 C CA . GLU A 1 91 ? -11.305 2.811 7.219 1 98.88 91 GLU A CA 1
ATOM 716 C C . GLU A 1 91 ? -11.789 3.334 5.871 1 98.88 91 GLU A C 1
ATOM 718 O O . GLU A 1 91 ? -12.109 4.516 5.734 1 98.88 91 GLU A O 1
ATOM 723 N N . ILE A 1 92 ? -11.797 2.516 4.91 1 98.88 92 ILE A N 1
ATOM 724 C CA . ILE A 1 92 ? -12.422 2.826 3.625 1 98.88 92 ILE A CA 1
ATOM 725 C C . ILE A 1 92 ? -13.766 2.119 3.52 1 98.88 92 ILE A C 1
ATOM 727 O O . ILE A 1 92 ? -13.844 0.896 3.666 1 98.88 92 ILE A O 1
ATOM 731 N N . ARG A 1 93 ? -14.742 2.934 3.229 1 98.44 93 ARG A N 1
ATOM 732 C CA . ARG A 1 93 ? -16.109 2.441 3.289 1 98.44 93 ARG A CA 1
ATOM 733 C C . ARG A 1 93 ? -16.859 2.725 1.986 1 98.44 93 ARG A C 1
ATOM 735 O O . ARG A 1 93 ? -16.688 3.787 1.386 1 98.44 93 ARG A O 1
ATOM 742 N N . ASP A 1 94 ? -17.641 1.797 1.564 1 97.19 94 ASP A N 1
ATOM 743 C CA . ASP A 1 94 ? -18.641 2.039 0.539 1 97.19 94 ASP A CA 1
ATOM 744 C C . ASP A 1 94 ? -20.047 1.788 1.082 1 97.19 94 ASP A C 1
ATOM 746 O O . ASP A 1 94 ? -20.266 1.783 2.297 1 97.19 94 ASP A O 1
ATOM 750 N N . ASP A 1 95 ? -21.047 1.668 0.195 1 95.12 95 ASP A N 1
ATOM 751 C CA . ASP A 1 95 ? -22.438 1.568 0.604 1 95.12 95 ASP A CA 1
ATOM 752 C C . ASP A 1 95 ? -22.703 0.274 1.374 1 95.12 95 ASP A C 1
ATOM 754 O O . ASP A 1 95 ? -23.672 0.178 2.133 1 95.12 95 ASP A O 1
ATOM 758 N N . ASP A 1 96 ? -21.859 -0.686 1.194 1 95.62 96 ASP A N 1
ATOM 759 C CA . ASP A 1 96 ? -22.062 -1.996 1.804 1 95.62 96 ASP A CA 1
ATOM 760 C C . ASP A 1 96 ? -21.281 -2.121 3.113 1 95.62 96 ASP A C 1
ATOM 762 O O . ASP A 1 96 ? -21.344 -3.158 3.777 1 95.62 96 ASP A O 1
ATOM 766 N N . GLY A 1 97 ? -20.547 -1.118 3.502 1 96.69 97 GLY A N 1
ATOM 767 C CA . GLY A 1 97 ? -19.828 -1.139 4.77 1 96.69 97 GLY A CA 1
ATOM 768 C C . GLY A 1 97 ? -18.328 -0.97 4.609 1 96.69 97 GLY A C 1
ATOM 769 O O . GLY A 1 97 ? -17.859 -0.42 3.611 1 96.69 97 GLY A O 1
ATOM 770 N N . VAL A 1 98 ? -17.547 -1.401 5.672 1 98.38 98 VAL A N 1
ATOM 771 C CA . VAL A 1 98 ? -16.094 -1.249 5.672 1 98.38 98 VAL A CA 1
ATOM 772 C C . VAL A 1 98 ? -15.469 -2.236 4.688 1 98.38 98 VAL A C 1
ATOM 774 O O . VAL A 1 98 ? -15.703 -3.445 4.785 1 98.38 98 VAL A O 1
ATOM 777 N N . ALA A 1 99 ? -14.703 -1.732 3.789 1 98.5 99 ALA A N 1
ATOM 778 C CA . ALA A 1 99 ? -14.039 -2.561 2.785 1 98.5 99 ALA A CA 1
ATOM 779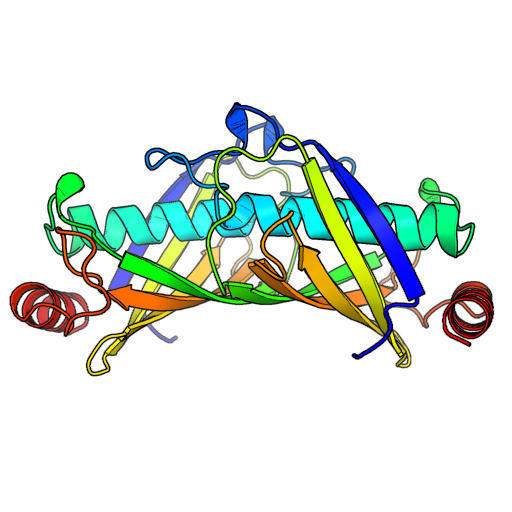 C C . ALA A 1 99 ? -12.57 -2.795 3.148 1 98.5 99 ALA A C 1
ATOM 781 O O . ALA A 1 99 ? -12.031 -3.879 2.912 1 98.5 99 ALA A O 1
ATOM 782 N N . VAL A 1 100 ? -11.93 -1.815 3.68 1 98.81 100 VAL A N 1
ATOM 783 C CA . VAL A 1 100 ? -10.492 -1.848 3.938 1 98.81 100 VAL A CA 1
ATOM 784 C C . VAL A 1 100 ? -10.188 -1.114 5.242 1 98.81 100 VAL A C 1
ATOM 786 O O . VAL A 1 100 ? -10.773 -0.066 5.523 1 98.81 100 VAL A O 1
ATOM 789 N N . GLU A 1 101 ? -9.281 -1.646 5.988 1 98.94 101 GLU A N 1
ATOM 790 C CA . GLU A 1 101 ? -8.703 -0.977 7.148 1 98.94 101 GLU A CA 1
ATOM 791 C C . GLU A 1 101 ? -7.203 -0.763 6.973 1 98.94 101 GLU A C 1
ATOM 793 O O . GLU A 1 101 ? -6.512 -1.614 6.41 1 98.94 101 GLU A O 1
ATOM 798 N N . GLY A 1 102 ? -6.75 0.334 7.43 1 98.88 102 GLY A N 1
ATOM 799 C CA . GLY A 1 102 ? -5.34 0.642 7.258 1 98.88 102 GLY A CA 1
ATOM 800 C C . GLY A 1 102 ? -4.75 1.415 8.422 1 98.88 102 GLY A C 1
ATOM 801 O O . GLY A 1 102 ? -5.484 1.979 9.234 1 98.88 102 GLY A O 1
ATOM 802 N N . GLU A 1 103 ? -3.457 1.396 8.5 1 98.94 103 GLU A N 1
ATOM 803 C CA . GLU A 1 103 ? -2.686 2.162 9.477 1 98.94 103 GLU A CA 1
ATOM 804 C C . GLU A 1 103 ? -1.354 2.621 8.883 1 98.94 103 GLU A C 1
ATOM 806 O O . GLU A 1 103 ? -0.685 1.86 8.18 1 98.94 103 GLU A O 1
ATOM 811 N N . THR A 1 104 ? -1 3.795 9.164 1 98.94 104 THR A N 1
ATOM 812 C CA . THR A 1 104 ? 0.302 4.312 8.758 1 98.94 104 THR A CA 1
ATOM 813 C C . THR A 1 104 ? 1.018 4.961 9.945 1 98.94 104 THR A C 1
ATOM 815 O O . THR A 1 104 ? 0.373 5.438 10.883 1 98.94 104 THR A O 1
ATOM 818 N N . THR A 1 105 ? 2.293 4.934 9.891 1 98.94 105 THR A N 1
ATOM 819 C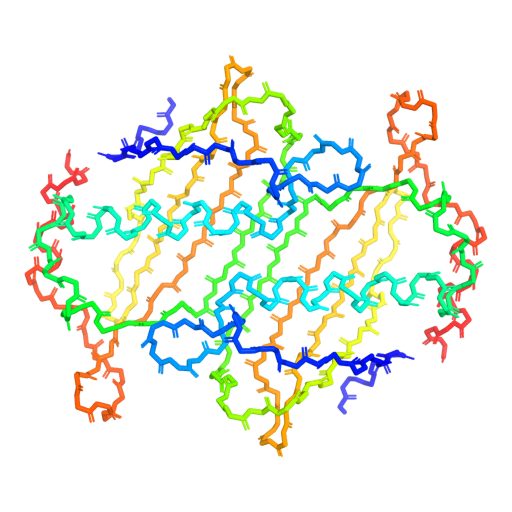 CA . THR A 1 105 ? 3.145 5.723 10.781 1 98.94 105 THR A CA 1
ATOM 820 C C . THR A 1 105 ? 3.924 6.77 9.984 1 98.94 105 THR A C 1
ATOM 822 O O . THR A 1 105 ? 4.609 6.438 9.016 1 98.94 105 THR A O 1
ATOM 825 N N . GLN A 1 106 ? 3.779 7.953 10.383 1 98.56 106 GLN A N 1
ATOM 826 C CA . GLN A 1 106 ? 4.504 9.062 9.766 1 98.56 106 GLN A CA 1
ATOM 827 C C . GLN A 1 106 ? 5.617 9.57 10.672 1 98.56 106 GLN A C 1
ATOM 829 O O . GLN A 1 106 ? 5.473 9.578 11.898 1 98.56 106 GLN A O 1
ATOM 834 N N . VAL A 1 107 ? 6.664 10.016 10.07 1 98.56 107 VAL A N 1
ATOM 835 C CA . VAL A 1 107 ? 7.777 10.633 10.789 1 98.56 107 VAL A CA 1
ATOM 836 C C . VAL A 1 107 ? 7.945 12.078 10.336 1 98.56 107 VAL A C 1
ATOM 838 O O . VAL A 1 107 ? 8.031 12.359 9.141 1 98.56 107 VAL A O 1
ATOM 841 N N . ALA A 1 108 ? 7.973 12.969 11.273 1 98.44 108 ALA A N 1
ATOM 842 C CA . ALA A 1 108 ? 8.164 14.383 10.977 1 98.44 108 ALA A CA 1
ATOM 843 C C . ALA A 1 108 ? 9.625 14.68 10.641 1 98.44 108 ALA A C 1
ATOM 845 O O . ALA A 1 108 ? 10.539 14.164 11.297 1 98.44 108 ALA A O 1
ATOM 846 N N . LEU A 1 109 ? 9.781 15.57 9.68 1 97.44 109 LEU A N 1
ATOM 847 C CA . LEU A 1 109 ? 11.125 15.891 9.211 1 97.44 109 LEU A CA 1
ATOM 848 C C . LEU A 1 109 ? 11.391 17.391 9.32 1 97.44 109 LEU A C 1
ATOM 850 O O . LEU A 1 109 ? 10.461 18.203 9.227 1 97.44 109 LEU A O 1
ATOM 854 N N . GLU A 1 110 ? 12.695 17.703 9.406 1 96.88 110 GLU A N 1
ATOM 855 C CA . GLU A 1 110 ? 13.109 19.109 9.305 1 96.88 110 GLU A CA 1
ATOM 856 C C . GLU A 1 110 ? 12.922 19.641 7.891 1 96.88 110 GLU A C 1
ATOM 858 O O . GLU A 1 110 ? 13.258 18.953 6.918 1 96.88 110 GLU A O 1
ATOM 863 N N . PRO A 1 111 ? 12.5 20.828 7.824 1 93.44 111 PRO A N 1
ATOM 864 C CA . PRO A 1 111 ? 12.273 21.391 6.488 1 93.44 111 PRO A CA 1
ATOM 865 C C . PRO A 1 111 ? 13.562 21.547 5.684 1 93.44 111 PRO A C 1
ATOM 867 O O . PRO A 1 111 ? 13.531 21.531 4.449 1 93.44 111 PRO A O 1
ATOM 870 N N . ASP A 1 112 ? 14.695 21.609 6.375 1 93.06 112 ASP A N 1
ATOM 871 C CA . ASP A 1 112 ? 15.953 21.859 5.672 1 93.06 112 ASP A CA 1
ATOM 872 C C . ASP A 1 112 ? 16.625 20.547 5.285 1 93.06 112 ASP A C 1
ATOM 874 O O . ASP A 1 112 ? 17.734 20.547 4.73 1 93.06 112 ASP A O 1
ATOM 878 N N . GLY A 1 113 ? 15.984 19.453 5.648 1 90.44 113 GLY A N 1
ATOM 879 C CA . GLY A 1 113 ? 16.484 18.156 5.25 1 90.44 113 GLY A CA 1
ATOM 880 C C . GLY A 1 113 ? 17.516 17.594 6.215 1 90.44 113 GLY A C 1
ATOM 881 O O . GLY A 1 113 ? 18.188 16.594 5.914 1 90.44 113 GLY A O 1
ATOM 882 N N . SER A 1 114 ? 17.656 18.125 7.328 1 93.69 114 SER A N 1
ATOM 883 C CA . SER A 1 114 ? 18.719 17.734 8.25 1 93.69 114 SER A CA 1
ATOM 884 C C . SER A 1 114 ? 18.359 16.469 9 1 93.69 114 SER A C 1
ATOM 886 O O . SER A 1 114 ? 19.203 15.883 9.695 1 93.69 114 SER A O 1
ATOM 888 N N . GLY A 1 115 ? 17.125 16.047 8.844 1 95.31 115 GLY A N 1
ATOM 889 C CA . GLY A 1 115 ? 16.75 14.805 9.492 1 95.31 115 GLY A CA 1
ATOM 890 C C . GLY A 1 115 ? 15.398 14.883 10.188 1 95.31 115 GLY A C 1
ATOM 891 O O . GLY A 1 115 ? 14.547 15.688 9.805 1 95.31 115 GLY A O 1
ATOM 892 N N . THR A 1 116 ? 15.211 14.023 11.148 1 97.5 116 THR A N 1
ATOM 893 C CA . THR A 1 116 ? 13.953 13.891 11.875 1 97.5 116 THR A CA 1
ATOM 894 C C . THR A 1 116 ? 13.797 15.023 12.891 1 97.5 116 THR A C 1
ATOM 896 O O . THR A 1 116 ? 14.789 15.586 13.359 1 97.5 116 THR A O 1
ATOM 899 N N . ARG A 1 117 ? 12.633 15.383 13.164 1 97.94 117 ARG A N 1
ATOM 900 C CA . ARG A 1 117 ? 12.32 16.375 14.188 1 97.94 117 ARG A CA 1
ATOM 901 C C . ARG A 1 117 ? 11.164 15.906 15.07 1 97.94 117 ARG A C 1
ATOM 903 O O . ARG A 1 117 ? 10.461 14.953 14.719 1 97.94 117 ARG A O 1
ATOM 910 N N . ARG A 1 118 ? 11.008 16.625 16.141 1 98.06 118 ARG A N 1
ATOM 911 C CA . ARG A 1 118 ? 9.82 16.406 16.953 1 98.06 118 ARG A CA 1
ATOM 912 C C . ARG A 1 118 ? 8.555 16.812 16.203 1 98.06 118 ARG A C 1
ATOM 914 O O . ARG A 1 118 ? 8.555 17.812 15.484 1 98.06 118 ARG A O 1
ATOM 921 N N . VAL A 1 119 ? 7.52 16.062 16.438 1 98.31 119 VAL A N 1
ATOM 922 C CA . VAL A 1 119 ? 6.25 16.516 15.875 1 98.31 119 VAL A CA 1
ATOM 923 C C . VAL A 1 119 ? 5.953 17.938 16.359 1 98.31 119 VAL A C 1
ATOM 925 O O . VAL A 1 119 ? 5.938 18.203 17.562 1 98.31 119 VAL A O 1
ATOM 928 N N . PRO A 1 120 ? 5.68 18.844 15.414 1 97.19 120 PRO A N 1
ATOM 929 C CA . PRO A 1 120 ? 5.484 20.25 15.805 1 97.19 120 PRO A CA 1
ATOM 930 C C . PRO A 1 120 ? 4.363 20.422 16.828 1 97.19 120 PRO A C 1
ATOM 932 O O . PRO A 1 120 ? 3.338 19.75 16.734 1 97.19 120 PRO A O 1
ATOM 935 N N . GLN A 1 121 ? 4.617 21.359 17.719 1 97.12 121 GLN A N 1
ATOM 936 C CA . GLN A 1 121 ? 3.635 21.578 18.781 1 97.12 121 GLN A CA 1
ATOM 937 C C . GLN A 1 121 ? 2.293 22.016 18.203 1 97.12 121 GLN A C 1
ATOM 939 O O . GLN A 1 121 ? 1.237 21.656 18.734 1 97.12 121 GLN A O 1
ATOM 944 N N . ASP A 1 122 ? 2.324 22.797 17.234 1 95.75 122 ASP A N 1
ATOM 945 C CA . ASP A 1 122 ? 1.074 23.25 16.625 1 95.75 122 ASP A CA 1
ATOM 946 C C . ASP A 1 122 ? 0.301 22.078 16.031 1 95.75 122 ASP A C 1
ATOM 948 O O . ASP A 1 122 ? -0.932 22.078 16.016 1 95.75 122 ASP A O 1
ATOM 952 N N . TRP A 1 123 ? 1.023 21.109 15.438 1 97.44 123 TRP A N 1
ATOM 953 C CA . TRP A 1 123 ? 0.345 19.891 14.992 1 97.44 123 TRP A CA 1
ATOM 954 C C . TRP A 1 123 ? -0.306 19.172 16.172 1 97.44 123 TRP A C 1
ATOM 956 O O . TRP A 1 123 ? -1.478 18.797 16.094 1 97.44 123 TRP A O 1
ATOM 966 N N . ARG A 1 124 ? 0.466 19 17.219 1 97.62 124 ARG A N 1
ATOM 967 C CA . ARG A 1 124 ? -0.019 18.281 18.391 1 97.62 124 ARG A CA 1
ATOM 968 C C . ARG A 1 124 ? -1.297 18.922 18.938 1 97.62 124 ARG A C 1
ATOM 970 O O . ARG A 1 124 ? -2.27 18.219 19.219 1 97.62 124 ARG A O 1
ATOM 977 N N . ASP A 1 125 ? -1.271 20.203 19.047 1 97.44 125 ASP A N 1
ATOM 978 C CA . ASP A 1 125 ? -2.428 20.938 19.562 1 97.44 125 ASP A CA 1
ATOM 979 C C . ASP A 1 125 ? -3.643 20.75 18.656 1 97.44 125 ASP A C 1
ATOM 981 O O . ASP A 1 125 ? -4.75 20.5 19.141 1 97.44 125 ASP A O 1
ATOM 985 N N . ALA A 1 126 ? -3.43 20.922 17.391 1 97.56 126 ALA A N 1
ATOM 986 C CA . ALA A 1 126 ? -4.52 20.797 16.422 1 97.56 126 ALA A CA 1
ATOM 987 C C . ALA A 1 126 ? -5.078 19.375 16.406 1 97.56 126 ALA A C 1
ATOM 989 O O . ALA A 1 126 ? -6.285 19.172 16.266 1 97.56 126 ALA A O 1
ATOM 990 N N . ILE A 1 127 ? -4.191 18.359 16.516 1 98.12 127 ILE A N 1
ATOM 991 C CA . ILE A 1 127 ? -4.609 16.953 16.578 1 98.12 127 ILE A CA 1
ATOM 992 C C . ILE A 1 127 ? -5.488 16.75 17.812 1 98.12 127 ILE A C 1
ATOM 994 O O . ILE A 1 127 ? -6.559 16.141 17.719 1 98.12 127 ILE A O 1
ATOM 998 N N . ASP A 1 128 ? -5.023 17.234 18.922 1 97.12 128 ASP A N 1
ATOM 999 C CA . ASP A 1 128 ? -5.793 17.109 20.156 1 97.12 128 ASP A CA 1
ATOM 1000 C C . ASP A 1 128 ? -7.191 17.703 20 1 97.12 128 ASP A C 1
ATOM 1002 O O . ASP A 1 128 ? -8.18 17.094 20.438 1 97.12 128 ASP A O 1
ATOM 1006 N N . ASP A 1 129 ? -7.246 18.828 19.438 1 97 129 ASP A N 1
ATOM 1007 C CA . ASP A 1 129 ? -8.523 19.5 19.234 1 97 129 ASP A CA 1
ATOM 1008 C C . ASP A 1 129 ? -9.438 18.703 18.312 1 97 129 ASP A C 1
ATOM 1010 O O . ASP A 1 129 ? -10.633 18.547 18.594 1 97 129 ASP A O 1
ATOM 1014 N N . LEU A 1 130 ? -8.891 18.203 17.188 1 97.38 130 LEU A N 1
ATOM 1015 C CA . LEU A 1 130 ? -9.68 17.484 16.188 1 97.38 130 LEU A CA 1
ATOM 1016 C C . LEU A 1 130 ? -10.133 16.125 16.719 1 97.38 130 LEU A C 1
ATOM 1018 O O . LEU A 1 130 ? -11.227 15.664 16.391 1 97.38 130 LEU A O 1
ATOM 1022 N N . GLU A 1 131 ? -9.281 15.547 17.531 1 97.06 131 GLU A N 1
ATOM 1023 C CA . GLU A 1 131 ? -9.555 14.195 18.016 1 97.06 131 GLU A CA 1
ATOM 1024 C C . GLU A 1 131 ? -10.391 14.219 19.281 1 97.06 131 GLU A C 1
ATOM 1026 O O . GLU A 1 131 ? -10.875 13.18 19.734 1 97.06 131 GLU A O 1
ATOM 1031 N N . ALA A 1 132 ? -10.492 15.297 19.906 1 90.5 132 ALA A N 1
ATOM 1032 C CA . ALA A 1 132 ? -11.258 15.438 21.125 1 90.5 132 ALA A CA 1
ATOM 1033 C C . ALA A 1 132 ? -12.742 15.164 20.891 1 90.5 132 ALA A C 1
ATOM 1035 O O . ALA A 1 132 ? -13.242 15.375 19.781 1 90.5 132 ALA A O 1
ATOM 1036 N N . MET B 1 1 ? 22.531 -12.766 4.191 1 44.41 1 MET B N 1
ATOM 1037 C CA . MET B 1 1 ? 21.531 -11.898 3.584 1 44.41 1 MET B CA 1
ATOM 1038 C C . MET B 1 1 ? 20.312 -12.695 3.152 1 44.41 1 MET B C 1
ATOM 1040 O O . MET B 1 1 ? 20.422 -13.867 2.77 1 44.41 1 MET B O 1
ATOM 1044 N N . THR B 1 2 ? 19.172 -12.57 3.777 1 54.72 2 THR B N 1
ATOM 1045 C CA . THR B 1 2 ? 18.078 -13.477 3.48 1 54.72 2 THR B CA 1
ATOM 1046 C C . THR B 1 2 ? 17.906 -13.648 1.975 1 54.72 2 THR B C 1
ATOM 1048 O O . THR B 1 2 ? 17.812 -12.664 1.239 1 54.72 2 THR B O 1
ATOM 1051 N N . GLU B 1 3 ? 18.422 -14.633 1.44 1 87.38 3 GLU B N 1
ATOM 1052 C CA . GLU B 1 3 ? 18.438 -14.883 0.003 1 87.38 3 GLU B CA 1
ATOM 1053 C C . GLU B 1 3 ? 17.031 -15.086 -0.538 1 87.38 3 GLU B C 1
ATOM 1055 O O . GLU B 1 3 ? 16.281 -15.938 -0.044 1 87.38 3 GLU B O 1
ATOM 1060 N N . PHE B 1 4 ? 16.484 -14.156 -1.27 1 97.31 4 PHE B N 1
ATOM 1061 C CA . PHE B 1 4 ? 15.195 -14.242 -1.939 1 97.31 4 PHE B CA 1
ATOM 1062 C C . PHE B 1 4 ? 15.266 -15.211 -3.117 1 97.31 4 PHE B C 1
ATOM 1064 O O . PHE B 1 4 ? 16.281 -15.281 -3.811 1 97.31 4 PHE B O 1
ATOM 1071 N N . ALA B 1 5 ? 14.242 -15.906 -3.367 1 97.62 5 ALA B N 1
ATOM 1072 C CA . ALA B 1 5 ? 14.203 -16.969 -4.363 1 97.62 5 ALA B CA 1
ATOM 1073 C C . ALA B 1 5 ? 14.008 -16.406 -5.77 1 97.62 5 ALA B C 1
ATOM 1075 O O . ALA B 1 5 ? 14.305 -17.078 -6.762 1 97.62 5 ALA B O 1
ATOM 1076 N N . PHE B 1 6 ? 13.469 -15.234 -5.863 1 98.06 6 PHE B N 1
ATOM 1077 C CA . PHE B 1 6 ? 13.047 -14.664 -7.137 1 98.06 6 PHE B CA 1
ATOM 1078 C C . PHE B 1 6 ? 13.305 -13.164 -7.176 1 98.06 6 PHE B C 1
ATOM 1080 O O . PHE B 1 6 ? 13.18 -12.484 -6.156 1 98.06 6 PHE B O 1
ATOM 1087 N N . THR B 1 7 ? 13.703 -12.633 -8.312 1 98.25 7 THR B N 1
ATOM 1088 C CA . THR B 1 7 ? 13.836 -11.188 -8.5 1 98.25 7 THR B CA 1
ATOM 1089 C C . THR B 1 7 ? 13.18 -10.75 -9.805 1 98.25 7 THR B C 1
ATOM 1091 O O . THR B 1 7 ? 13.148 -11.5 -10.773 1 98.25 7 THR B O 1
ATOM 1094 N N . GLU B 1 8 ? 12.633 -9.617 -9.773 1 98.25 8 GLU B N 1
ATOM 1095 C CA . GLU B 1 8 ? 12 -8.953 -10.914 1 98.25 8 GLU B CA 1
ATOM 1096 C C . GLU B 1 8 ? 12.516 -7.523 -11.078 1 98.25 8 GLU B C 1
ATOM 1098 O O . GLU B 1 8 ? 12.641 -6.789 -10.094 1 98.25 8 GLU B O 1
ATOM 1103 N N . THR B 1 9 ? 12.859 -7.195 -12.336 1 98.62 9 THR B N 1
ATOM 1104 C CA . THR B 1 9 ? 13.195 -5.801 -12.609 1 98.62 9 THR B CA 1
ATOM 1105 C C . THR B 1 9 ? 11.961 -5.023 -13.047 1 98.62 9 THR B C 1
ATOM 1107 O O . THR B 1 9 ? 11.242 -5.449 -13.961 1 98.62 9 THR B O 1
ATOM 1110 N N . VAL B 1 10 ? 11.734 -3.924 -12.406 1 98.56 10 VAL B N 1
ATOM 1111 C CA . VAL B 1 10 ? 10.578 -3.092 -12.711 1 98.56 10 VAL B CA 1
ATOM 1112 C C . VAL B 1 10 ? 11.031 -1.694 -13.117 1 98.56 10 VAL B C 1
ATOM 1114 O O . VAL B 1 10 ? 11.844 -1.07 -12.422 1 98.56 10 VAL B O 1
ATOM 1117 N N . ASP B 1 11 ? 10.547 -1.185 -14.242 1 98.38 11 ASP B N 1
ATOM 1118 C CA . ASP B 1 11 ? 10.867 0.168 -14.688 1 98.38 11 ASP B CA 1
ATOM 1119 C C . ASP B 1 11 ? 10.211 1.212 -13.789 1 98.38 11 ASP B C 1
ATOM 1121 O O . ASP B 1 11 ? 9.055 1.049 -13.383 1 98.38 11 ASP B O 1
ATOM 1125 N N . VAL B 1 12 ? 10.984 2.211 -13.508 1 98.19 12 VAL B N 1
ATOM 1126 C CA . VAL B 1 12 ? 10.43 3.371 -12.82 1 98.19 12 VAL B CA 1
ATOM 1127 C C . VAL B 1 12 ? 9.984 4.414 -13.836 1 98.19 12 VAL B C 1
ATOM 1129 O O . VAL B 1 12 ? 10.805 4.945 -14.594 1 98.19 12 VAL B O 1
ATOM 1132 N N . ARG B 1 13 ? 8.75 4.719 -13.867 1 97.44 13 ARG B N 1
ATOM 1133 C CA . ARG B 1 13 ? 8.188 5.648 -14.844 1 97.44 13 ARG B CA 1
ATOM 1134 C C . ARG B 1 13 ? 8.109 7.062 -14.281 1 97.44 13 ARG B C 1
ATOM 1136 O O . ARG B 1 13 ? 8.133 7.25 -13.062 1 97.44 13 ARG B O 1
ATOM 1143 N N . TYR B 1 14 ? 7.992 8.055 -15.156 1 95.69 14 TYR B N 1
ATOM 1144 C CA . TYR B 1 14 ? 7.883 9.445 -14.742 1 95.69 14 TYR B CA 1
ATOM 1145 C C . TYR B 1 14 ? 6.691 9.648 -13.812 1 95.69 14 TYR B C 1
ATOM 1147 O O . TYR B 1 14 ? 6.805 10.328 -12.789 1 95.69 14 TYR B O 1
ATOM 1155 N N . GLN B 1 15 ? 5.523 9.039 -14.008 1 95.06 15 GLN B N 1
ATOM 1156 C CA . GLN B 1 15 ? 4.281 9.234 -13.266 1 95.06 15 GLN B CA 1
ATOM 1157 C C . GLN B 1 15 ? 4.324 8.523 -11.914 1 95.06 15 GLN B C 1
ATOM 1159 O O . GLN B 1 15 ? 3.42 8.68 -11.094 1 95.06 15 GLN B O 1
ATOM 1164 N N . ASP B 1 16 ? 5.395 7.719 -11.711 1 97.38 16 ASP B N 1
ATOM 1165 C CA . ASP B 1 16 ? 5.527 6.988 -10.453 1 97.38 16 ASP B CA 1
ATOM 1166 C C . ASP B 1 16 ? 5.965 7.918 -9.32 1 97.38 16 ASP B C 1
ATOM 1168 O O . ASP B 1 16 ? 5.941 7.531 -8.148 1 97.38 16 ASP B O 1
ATOM 1172 N N . HIS B 1 17 ? 6.383 9.102 -9.648 1 96.12 17 HIS B N 1
ATOM 1173 C CA . HIS B 1 17 ? 6.984 10.016 -8.672 1 96.12 17 HIS B CA 1
ATOM 1174 C C . HIS B 1 17 ? 5.938 10.945 -8.07 1 96.12 17 HIS B C 1
ATOM 1176 O O . HIS B 1 17 ? 4.977 11.32 -8.742 1 96.12 17 HIS B O 1
ATOM 1182 N N . ASP B 1 18 ? 6.16 11.258 -6.852 1 92.62 18 ASP B N 1
ATOM 1183 C CA . ASP B 1 18 ? 5.309 12.25 -6.195 1 92.62 18 ASP B CA 1
ATOM 1184 C C . ASP B 1 18 ? 5.84 13.664 -6.418 1 92.62 18 ASP B C 1
ATOM 1186 O O . ASP B 1 18 ? 6.77 13.867 -7.203 1 92.62 18 ASP B O 1
ATOM 1190 N N . THR B 1 19 ? 5.227 14.672 -5.789 1 87.62 19 THR B N 1
ATOM 1191 C CA . THR B 1 19 ? 5.531 16.078 -6.02 1 87.62 19 THR B CA 1
ATOM 1192 C C . THR B 1 19 ? 6.926 16.422 -5.508 1 87.62 19 THR B C 1
ATOM 1194 O O . THR B 1 19 ? 7.473 17.469 -5.832 1 87.62 19 THR B O 1
ATOM 1197 N N . MET B 1 20 ? 7.523 15.508 -4.723 1 87.5 20 MET B N 1
ATOM 1198 C CA . MET B 1 20 ? 8.859 15.734 -4.184 1 87.5 20 MET B CA 1
ATOM 1199 C C . MET B 1 20 ? 9.922 15.039 -5.035 1 87.5 20 MET B C 1
ATOM 1201 O O . MET B 1 20 ? 11.109 15.078 -4.711 1 87.5 20 MET B O 1
ATOM 1205 N N . GLY B 1 21 ? 9.492 14.344 -6.035 1 90.5 21 GLY B N 1
ATOM 1206 C CA . GLY B 1 21 ? 10.406 13.664 -6.938 1 90.5 21 GLY B CA 1
ATOM 1207 C C . GLY B 1 21 ? 10.773 12.266 -6.473 1 90.5 21 GLY B C 1
ATOM 1208 O O . GLY B 1 21 ? 11.68 11.641 -7.023 1 90.5 21 GLY B O 1
ATOM 1209 N N . HIS B 1 22 ? 10.18 11.797 -5.5 1 94.62 22 HIS B N 1
ATOM 1210 C CA . HIS B 1 22 ? 10.383 10.438 -5.023 1 94.62 22 HIS B CA 1
ATOM 1211 C C . HIS B 1 22 ? 9.305 9.5 -5.555 1 94.62 22 HIS B C 1
ATOM 1213 O O . HIS B 1 22 ? 8.18 9.93 -5.836 1 94.62 22 HIS B O 1
ATOM 1219 N N . VAL B 1 23 ? 9.672 8.234 -5.711 1 97.75 23 VAL B N 1
ATOM 1220 C CA . VAL B 1 23 ? 8.625 7.262 -5.992 1 97.75 23 VAL B CA 1
ATOM 1221 C C . VAL B 1 23 ? 7.578 7.289 -4.883 1 97.75 23 VAL B C 1
ATOM 1223 O O . VAL B 1 23 ? 7.918 7.234 -3.697 1 97.75 23 VAL B O 1
ATOM 1226 N N . ASN B 1 24 ? 6.336 7.383 -5.262 1 97.62 24 ASN B N 1
ATOM 1227 C CA . ASN B 1 24 ? 5.227 7.484 -4.32 1 97.62 24 ASN B CA 1
ATOM 1228 C C . ASN B 1 24 ? 5.047 6.195 -3.527 1 97.62 24 ASN B C 1
ATOM 1230 O O . ASN B 1 24 ? 5.223 5.098 -4.066 1 97.62 24 ASN B O 1
ATOM 1234 N N . ASN B 1 25 ? 4.609 6.309 -2.281 1 97.94 25 ASN B N 1
ATOM 1235 C CA . ASN B 1 25 ? 4.453 5.176 -1.376 1 97.94 25 ASN B CA 1
ATOM 1236 C C . ASN B 1 25 ? 3.564 4.094 -1.982 1 97.94 25 ASN B C 1
ATOM 1238 O O . ASN B 1 25 ? 3.869 2.904 -1.882 1 97.94 25 ASN B O 1
ATOM 1242 N N . ALA B 1 26 ? 2.441 4.508 -2.574 1 98.5 26 ALA B N 1
ATOM 1243 C CA . ALA B 1 26 ? 1.49 3.553 -3.139 1 98.5 26 ALA B CA 1
ATOM 1244 C C . ALA B 1 26 ? 2.098 2.807 -4.32 1 98.5 26 ALA B C 1
ATOM 1246 O O . ALA B 1 26 ? 1.743 1.654 -4.586 1 98.5 26 ALA B O 1
ATOM 1247 N N . VAL B 1 27 ? 2.979 3.459 -5.027 1 98.44 27 VAL B N 1
ATOM 1248 C CA . VAL B 1 27 ? 3.564 2.881 -6.234 1 98.44 27 VAL B CA 1
ATOM 1249 C C . VAL B 1 27 ? 4.438 1.686 -5.859 1 98.44 27 VAL B C 1
ATOM 1251 O O . VAL B 1 27 ? 4.5 0.699 -6.598 1 98.44 27 VAL B O 1
ATOM 1254 N N . TYR B 1 28 ? 5.086 1.693 -4.695 1 98.88 28 TYR B N 1
ATOM 1255 C CA . TYR B 1 28 ? 5.875 0.548 -4.254 1 98.88 28 TYR B CA 1
ATOM 1256 C C . TYR B 1 28 ? 5.004 -0.698 -4.129 1 98.88 28 TYR B C 1
ATOM 1258 O O . TYR B 1 28 ? 5.469 -1.813 -4.375 1 98.88 28 TYR B O 1
ATOM 1266 N N . VAL B 1 29 ? 3.77 -0.512 -3.719 1 98.88 29 VAL B N 1
ATOM 1267 C CA . VAL B 1 29 ? 2.838 -1.63 -3.615 1 98.88 29 VAL B CA 1
ATOM 1268 C C . VAL B 1 29 ? 2.59 -2.227 -5 1 98.88 29 VAL B C 1
ATOM 1270 O O . VAL B 1 29 ? 2.529 -3.449 -5.152 1 98.88 29 VAL B O 1
ATOM 1273 N N . THR B 1 30 ? 2.475 -1.377 -5.988 1 98.75 30 THR B N 1
ATOM 1274 C CA . THR B 1 30 ? 2.332 -1.832 -7.367 1 98.75 30 THR B CA 1
ATOM 1275 C C . THR B 1 30 ? 3.562 -2.621 -7.805 1 98.75 30 THR B C 1
ATOM 1277 O O . THR B 1 30 ? 3.445 -3.631 -8.5 1 98.75 30 THR B O 1
ATOM 1280 N N . TYR B 1 31 ? 4.758 -2.146 -7.445 1 98.88 31 TYR B N 1
ATOM 1281 C CA . TYR B 1 31 ? 5.973 -2.881 -7.773 1 98.88 31 TYR B CA 1
ATOM 1282 C C . TYR B 1 31 ? 5.953 -4.273 -7.156 1 98.88 31 TYR B C 1
ATOM 1284 O O . TYR B 1 31 ? 6.336 -5.254 -7.805 1 98.88 31 TYR B O 1
ATOM 1292 N N . MET B 1 32 ? 5.543 -4.371 -5.906 1 98.88 32 MET B N 1
ATOM 1293 C CA . MET B 1 32 ? 5.426 -5.668 -5.242 1 98.88 32 MET B CA 1
ATOM 1294 C C . MET B 1 32 ? 4.438 -6.566 -5.977 1 98.88 32 MET B C 1
ATOM 1296 O O . MET B 1 32 ? 4.672 -7.766 -6.121 1 98.88 32 MET B O 1
ATOM 1300 N N . GLU B 1 33 ? 3.344 -5.992 -6.379 1 98.56 33 GLU B N 1
ATOM 1301 C CA . GLU B 1 33 ? 2.34 -6.738 -7.133 1 98.56 33 GLU B CA 1
ATOM 1302 C C . GLU B 1 33 ? 2.926 -7.309 -8.422 1 98.56 33 GLU B C 1
ATOM 1304 O O . GLU B 1 33 ? 2.674 -8.469 -8.766 1 98.56 33 GLU B O 1
ATOM 1309 N N . GLU B 1 34 ? 3.656 -6.48 -9.133 1 98.38 34 GLU B N 1
ATOM 1310 C CA . GLU B 1 34 ? 4.293 -6.941 -10.359 1 98.38 34 GLU B CA 1
ATOM 1311 C C . GLU B 1 34 ? 5.23 -8.117 -10.094 1 98.38 34 GLU B C 1
ATOM 1313 O O . GLU B 1 34 ? 5.234 -9.102 -10.836 1 98.38 34 GLU B O 1
ATOM 1318 N N . ALA B 1 35 ? 5.996 -7.992 -9.055 1 98.75 35 ALA B N 1
ATOM 1319 C CA . ALA B 1 35 ? 6.918 -9.062 -8.688 1 98.75 35 ALA B CA 1
ATOM 1320 C C . ALA B 1 35 ? 6.156 -10.328 -8.289 1 98.75 35 ALA B C 1
ATOM 1322 O O . ALA B 1 35 ? 6.551 -11.438 -8.656 1 98.75 35 ALA B O 1
ATOM 1323 N N . ARG B 1 36 ? 5.137 -10.172 -7.52 1 98.69 36 ARG B N 1
ATOM 1324 C CA . ARG B 1 36 ? 4.309 -11.305 -7.129 1 98.69 36 ARG B CA 1
ATOM 1325 C C . ARG B 1 36 ? 3.74 -12.016 -8.359 1 98.69 36 ARG B C 1
ATOM 1327 O O . ARG B 1 36 ? 3.766 -13.242 -8.438 1 98.69 36 ARG B O 1
ATOM 1334 N N . PHE B 1 37 ? 3.215 -11.18 -9.25 1 98.19 37 PHE B N 1
ATOM 1335 C CA . PHE B 1 37 ? 2.662 -11.734 -10.484 1 98.19 37 PHE B CA 1
ATOM 1336 C C . PHE B 1 37 ? 3.711 -12.547 -11.227 1 98.19 37 PHE B C 1
ATOM 1338 O O . PHE B 1 37 ? 3.451 -13.68 -11.633 1 98.19 37 PHE B O 1
ATOM 1345 N N . SER B 1 38 ? 4.875 -12.031 -11.422 1 98.56 38 SER B N 1
ATOM 1346 C CA . SER B 1 38 ? 5.961 -12.711 -12.117 1 98.56 38 SER B CA 1
ATOM 1347 C C . SER B 1 38 ? 6.391 -13.969 -11.367 1 98.56 38 SER B C 1
ATOM 1349 O O . SER B 1 38 ? 6.664 -15 -11.984 1 98.56 38 SER B O 1
ATOM 1351 N N . TYR B 1 39 ? 6.527 -13.875 -10.023 1 98.75 39 TYR B N 1
ATOM 1352 C CA . TYR B 1 39 ? 6.852 -15.039 -9.203 1 98.75 39 TYR B CA 1
ATOM 1353 C C . TYR B 1 39 ? 5.879 -16.188 -9.477 1 98.75 39 TYR B C 1
ATOM 1355 O O . TYR B 1 39 ? 6.297 -17.328 -9.68 1 98.75 39 TYR B O 1
ATOM 1363 N N . LEU B 1 40 ? 4.648 -15.867 -9.477 1 98.19 40 LEU B N 1
ATOM 1364 C CA . LEU B 1 40 ? 3.611 -16.891 -9.586 1 98.19 40 LEU B CA 1
ATOM 1365 C C . LEU B 1 40 ? 3.525 -17.422 -11.008 1 98.19 40 LEU B C 1
ATOM 1367 O O . LEU B 1 40 ? 3.348 -18.625 -11.219 1 98.19 40 LEU B O 1
ATOM 1371 N N . THR B 1 41 ? 3.648 -16.531 -12.039 1 97.94 41 THR B N 1
ATOM 1372 C CA . THR B 1 41 ? 3.451 -16.969 -13.414 1 97.94 41 THR B CA 1
ATOM 1373 C C . THR B 1 41 ? 4.75 -17.516 -14 1 97.94 41 THR B C 1
ATOM 1375 O O . THR B 1 41 ? 4.77 -18.625 -14.539 1 97.94 41 THR B O 1
ATOM 1378 N N . GLU B 1 42 ? 5.816 -16.812 -13.891 1 97.5 42 GLU B N 1
ATOM 1379 C CA . GLU B 1 42 ? 7.098 -17.234 -14.438 1 97.5 42 GLU B CA 1
ATOM 1380 C C . GLU B 1 42 ? 7.812 -18.203 -13.492 1 97.5 42 GLU B C 1
ATOM 1382 O O . GLU B 1 42 ? 8.391 -19.188 -13.93 1 97.5 42 GLU B O 1
ATOM 1387 N N . GLY B 1 43 ? 7.766 -17.891 -12.227 1 96.31 43 GLY B N 1
ATOM 1388 C CA . GLY B 1 43 ? 8.461 -18.703 -11.25 1 96.31 43 GLY B CA 1
ATOM 1389 C C . GLY B 1 43 ? 7.793 -20.047 -11.008 1 96.31 43 GLY B C 1
ATOM 1390 O O . GLY B 1 43 ? 8.43 -21.094 -11.109 1 96.31 43 GLY B O 1
ATOM 1391 N N . LEU B 1 44 ? 6.508 -19.969 -10.766 1 96.88 44 LEU B N 1
ATOM 1392 C CA . LEU B 1 44 ? 5.781 -21.188 -10.453 1 96.88 44 LEU B CA 1
ATOM 1393 C C . LEU B 1 44 ? 5.207 -21.812 -11.719 1 96.88 44 LEU B C 1
ATOM 1395 O O . LEU B 1 44 ? 4.832 -23 -11.711 1 96.88 44 LEU B O 1
ATOM 1399 N N . GLY B 1 45 ? 5.012 -21.047 -12.742 1 96.94 45 GLY B N 1
ATOM 1400 C CA . GLY B 1 45 ? 4.445 -21.547 -13.984 1 96.94 45 GLY B CA 1
ATOM 1401 C C . GLY B 1 45 ? 2.928 -21.578 -13.977 1 96.94 45 GLY B C 1
ATOM 1402 O O . GLY B 1 45 ? 2.311 -22.281 -14.773 1 96.94 45 GLY B O 1
ATOM 1403 N N . VAL B 1 46 ? 2.352 -20.859 -13.078 1 95.69 46 VAL B N 1
ATOM 1404 C CA . VAL B 1 46 ? 0.896 -20.828 -13 1 95.69 46 VAL B CA 1
ATOM 1405 C C . VAL B 1 46 ? 0.342 -19.891 -14.07 1 95.69 46 VAL B C 1
ATOM 1407 O O . VAL B 1 46 ? 0.731 -18.719 -14.148 1 95.69 46 VAL B O 1
ATOM 1410 N N . PRO B 1 47 ? -0.611 -20.406 -14.906 1 95.44 47 PRO B N 1
ATOM 1411 C CA . PRO B 1 47 ? -1.233 -19.5 -15.875 1 95.44 47 PRO B CA 1
ATOM 1412 C C . PRO B 1 47 ? -1.963 -18.328 -15.211 1 95.44 47 PRO B C 1
ATOM 1414 O O . PRO B 1 47 ? -2.611 -18.516 -14.18 1 95.44 47 PRO B O 1
ATOM 1417 N N . PRO B 1 48 ? -1.898 -17.172 -15.789 1 94.31 48 PRO B N 1
ATOM 1418 C CA . PRO B 1 48 ? -2.51 -15.984 -15.195 1 94.31 48 PRO B CA 1
ATOM 1419 C C . PRO B 1 48 ? -3.99 -16.188 -14.875 1 94.31 48 PRO B C 1
ATOM 1421 O O . PRO B 1 48 ? -4.461 -15.734 -13.828 1 94.31 48 PRO B O 1
ATOM 1424 N N . MET B 1 49 ? -4.688 -16.828 -15.68 1 91.88 49 MET B N 1
ATOM 1425 C CA . MET B 1 49 ? -6.133 -17 -15.531 1 91.88 49 MET B CA 1
ATOM 1426 C C . MET B 1 49 ? -6.457 -17.938 -14.367 1 91.88 49 MET B C 1
ATOM 1428 O O . MET B 1 49 ? -7.609 -18.031 -13.945 1 91.88 49 MET B O 1
ATOM 1432 N N . GLU B 1 50 ? -5.434 -18.609 -13.836 1 93.12 50 GLU B N 1
ATOM 1433 C CA . GLU B 1 50 ? -5.648 -19.562 -12.75 1 93.12 50 GLU B CA 1
ATOM 1434 C C . GLU B 1 50 ? -5.219 -18.969 -11.406 1 93.12 50 GLU B C 1
ATOM 1436 O O . GLU B 1 50 ? -5.242 -19.656 -10.383 1 93.12 50 GLU B O 1
ATOM 1441 N N . LEU B 1 51 ? -4.805 -17.75 -11.398 1 94.94 51 LEU B N 1
ATOM 1442 C CA . LEU B 1 51 ? -4.402 -17.078 -10.172 1 94.94 51 LEU B CA 1
ATOM 1443 C C . LEU B 1 51 ? -5.621 -16.547 -9.422 1 94.94 51 LEU B C 1
ATOM 1445 O O . LEU B 1 51 ? -5.77 -15.336 -9.242 1 94.94 51 LEU B O 1
ATOM 1449 N N . ASN B 1 52 ? -6.445 -17.469 -8.914 1 95.44 52 ASN B N 1
ATOM 1450 C CA . ASN B 1 52 ? -7.609 -17.094 -8.117 1 95.44 52 ASN B CA 1
ATOM 1451 C C . ASN B 1 52 ? -7.246 -16.891 -6.645 1 95.44 52 ASN B C 1
ATOM 1453 O O . ASN B 1 52 ? -7.199 -17.859 -5.879 1 95.44 52 ASN B O 1
ATOM 1457 N N . MET B 1 53 ? -7.012 -15.719 -6.281 1 96.94 53 MET B N 1
ATOM 1458 C CA . MET B 1 53 ? -6.57 -15.352 -4.938 1 96.94 53 MET B CA 1
ATOM 1459 C C . MET B 1 53 ? -6.848 -13.875 -4.66 1 96.94 53 MET B C 1
ATOM 1461 O O . MET B 1 53 ? -7.129 -13.109 -5.582 1 96.94 53 MET B O 1
ATOM 1465 N N . VAL B 1 54 ? -6.777 -13.5 -3.41 1 97 54 VAL B N 1
ATOM 1466 C CA . VAL B 1 54 ? -6.879 -12.102 -2.996 1 97 54 VAL B CA 1
ATOM 1467 C C . VAL B 1 54 ? -5.809 -11.797 -1.954 1 97 54 VAL B C 1
ATOM 1469 O O . VAL B 1 54 ? -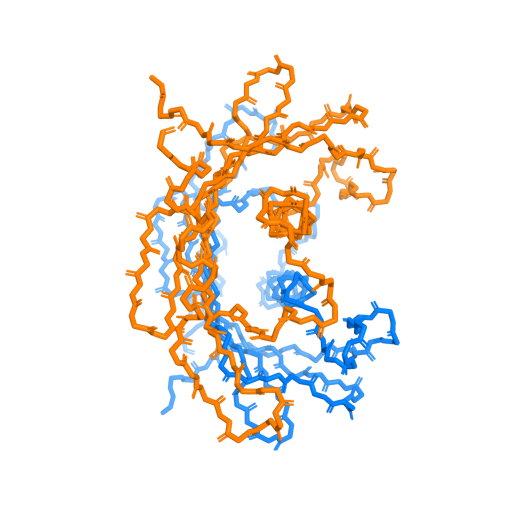5.332 -12.695 -1.257 1 97 54 VAL B O 1
ATOM 1472 N N . VAL B 1 55 ? -5.34 -10.57 -1.944 1 98.56 55 VAL B N 1
ATOM 1473 C CA . VAL B 1 55 ? -4.48 -10.117 -0.858 1 98.56 55 VAL B CA 1
ATOM 1474 C C . VAL B 1 55 ? -5.328 -9.797 0.372 1 98.56 55 VAL B C 1
ATOM 1476 O O . VAL B 1 55 ? -6.254 -8.984 0.301 1 98.56 55 VAL B O 1
ATOM 1479 N N . ALA B 1 56 ? -5.016 -10.406 1.475 1 98.75 56 ALA B N 1
ATOM 1480 C CA . ALA B 1 56 ? -5.75 -10.188 2.719 1 98.75 56 ALA B CA 1
ATOM 1481 C C . ALA B 1 56 ? -5.066 -9.133 3.584 1 98.75 56 ALA B C 1
ATOM 1483 O O . ALA B 1 56 ? -5.73 -8.406 4.328 1 98.75 56 ALA B O 1
ATOM 1484 N N . ASN B 1 57 ? -3.781 -9.125 3.516 1 98.94 57 ASN B N 1
ATOM 1485 C CA . ASN B 1 57 ? -2.992 -8.211 4.34 1 98.94 57 ASN B CA 1
ATOM 1486 C C . ASN B 1 57 ? -1.751 -7.723 3.602 1 98.94 57 ASN B C 1
ATOM 1488 O O . ASN B 1 57 ? -1.162 -8.461 2.809 1 98.94 57 ASN B O 1
ATOM 1492 N N . LEU B 1 58 ? -1.367 -6.543 3.877 1 98.94 58 LEU B N 1
ATOM 1493 C CA . LEU B 1 58 ? -0.177 -5.891 3.344 1 98.94 58 LEU B CA 1
ATOM 1494 C C . LEU B 1 58 ? 0.53 -5.082 4.426 1 98.94 58 LEU B C 1
ATOM 1496 O O . LEU B 1 58 ? -0.111 -4.328 5.16 1 98.94 58 LEU B O 1
ATOM 1500 N N . GLU B 1 59 ? 1.785 -5.27 4.539 1 98.94 59 GLU B N 1
ATOM 1501 C CA . GLU B 1 59 ? 2.635 -4.449 5.395 1 98.94 59 GLU B CA 1
ATOM 1502 C C . GLU B 1 59 ? 3.873 -3.965 4.645 1 98.94 59 GLU B C 1
ATOM 1504 O O . GLU B 1 59 ? 4.5 -4.734 3.91 1 98.94 59 GLU B O 1
ATOM 1509 N N . VAL B 1 60 ? 4.211 -2.738 4.832 1 98.94 60 VAL B N 1
ATOM 1510 C CA . VAL B 1 60 ? 5.352 -2.152 4.137 1 98.94 60 VAL B CA 1
ATOM 1511 C C . VAL B 1 60 ? 6.168 -1.306 5.109 1 98.94 60 VAL B C 1
ATOM 1513 O O . VAL B 1 60 ? 5.613 -0.497 5.855 1 98.94 60 VAL B O 1
ATOM 1516 N N . ASP B 1 61 ? 7.438 -1.461 5.125 1 98.94 61 ASP B N 1
ATOM 1517 C CA . ASP B 1 61 ? 8.398 -0.59 5.793 1 98.94 61 ASP B CA 1
ATOM 1518 C C . ASP B 1 61 ? 9.195 0.228 4.777 1 98.94 61 ASP B C 1
ATOM 1520 O O . ASP B 1 61 ? 9.961 -0.329 3.986 1 98.94 61 ASP B O 1
ATOM 1524 N N . PHE B 1 62 ? 8.977 1.495 4.812 1 98.75 62 PHE B N 1
ATOM 1525 C CA . PHE B 1 62 ? 9.695 2.396 3.922 1 98.75 62 PHE B CA 1
ATOM 1526 C C . PHE B 1 62 ? 11.016 2.84 4.551 1 98.75 62 PHE B C 1
ATOM 1528 O O . PHE B 1 62 ? 11.016 3.596 5.523 1 98.75 62 PHE B O 1
ATOM 1535 N N . ARG B 1 63 ? 12.094 2.465 3.949 1 98.06 63 ARG B N 1
ATOM 1536 C CA . ARG B 1 63 ? 13.406 2.674 4.562 1 98.06 63 ARG B CA 1
ATOM 1537 C C . ARG B 1 63 ? 14.078 3.922 4.004 1 98.06 63 ARG B C 1
ATOM 1539 O O . ARG B 1 63 ? 14.688 4.691 4.746 1 98.06 63 ARG B O 1
ATOM 1546 N N . ARG B 1 64 ? 14.039 4.074 2.766 1 95.5 64 ARG B N 1
ATOM 1547 C CA . ARG B 1 64 ? 14.578 5.246 2.082 1 95.5 64 ARG B CA 1
ATOM 1548 C C . ARG B 1 64 ? 13.875 5.477 0.748 1 95.5 64 ARG B C 1
ATOM 1550 O O . ARG B 1 64 ? 13.383 4.531 0.131 1 95.5 64 ARG B O 1
ATOM 1557 N N . PRO B 1 65 ? 13.875 6.695 0.304 1 95.88 65 PRO B N 1
ATOM 1558 C CA . PRO B 1 65 ? 13.211 6.98 -0.973 1 95.88 65 PRO B CA 1
ATOM 1559 C C . PRO B 1 65 ? 14.039 6.531 -2.176 1 95.88 65 PRO B C 1
ATOM 1561 O O . PRO B 1 65 ? 15.273 6.543 -2.123 1 95.88 65 PRO B O 1
ATOM 1564 N N . VAL B 1 66 ? 13.352 6.027 -3.205 1 96.69 66 VAL B N 1
ATOM 1565 C CA . VAL B 1 66 ? 13.969 5.828 -4.512 1 96.69 66 VAL B CA 1
ATOM 1566 C C . VAL B 1 66 ? 13.891 7.117 -5.328 1 96.69 66 VAL B C 1
ATOM 1568 O O . VAL B 1 66 ? 12.797 7.645 -5.547 1 96.69 66 VAL B O 1
ATOM 1571 N N . GLN B 1 67 ? 15.016 7.668 -5.664 1 90.44 67 GLN B N 1
ATOM 1572 C CA . GLN B 1 67 ? 15.094 8.914 -6.418 1 90.44 67 GLN B CA 1
ATOM 1573 C C . GLN B 1 67 ? 15.898 8.734 -7.699 1 90.44 67 GLN B C 1
ATOM 1575 O O . GLN B 1 67 ? 16.969 8.125 -7.688 1 90.44 67 GLN B O 1
ATOM 1580 N N . PHE B 1 68 ? 15.391 9.18 -8.883 1 85.5 68 PHE B N 1
ATOM 1581 C CA . PHE B 1 68 ? 16.078 9.281 -10.164 1 85.5 68 PHE B CA 1
ATOM 1582 C C . PHE B 1 68 ? 16.547 7.91 -10.641 1 85.5 68 PHE B C 1
ATOM 1584 O O . PHE B 1 68 ? 17.656 7.766 -11.156 1 85.5 68 PHE B O 1
ATOM 1591 N N . ALA B 1 69 ? 15.898 6.871 -10.32 1 91.75 69 ALA B N 1
ATOM 1592 C CA . ALA B 1 69 ? 16.219 5.539 -10.828 1 91.75 69 ALA B CA 1
ATOM 1593 C C . ALA B 1 69 ? 15.43 5.234 -12.094 1 91.75 69 ALA B C 1
ATOM 1595 O O . ALA B 1 69 ? 14.25 5.594 -12.211 1 91.75 69 ALA B O 1
ATOM 1596 N N . ASP B 1 70 ? 16.078 4.625 -12.984 1 95.5 70 ASP B N 1
ATOM 1597 C CA . ASP B 1 70 ? 15.391 4.16 -14.188 1 95.5 70 ASP B CA 1
ATOM 1598 C C . ASP B 1 70 ? 14.594 2.885 -13.906 1 95.5 70 ASP B C 1
ATOM 1600 O O . ASP B 1 70 ? 13.57 2.631 -14.547 1 95.5 70 ASP B O 1
ATOM 1604 N N . GLU B 1 71 ? 15.133 2.096 -13.047 1 98.31 71 GLU B N 1
ATOM 1605 C CA . GLU B 1 71 ? 14.516 0.826 -12.664 1 98.31 71 GLU B CA 1
ATOM 1606 C C . GLU B 1 71 ? 14.875 0.454 -11.227 1 98.31 71 GLU B C 1
ATOM 1608 O O . GLU B 1 71 ? 15.797 1.022 -10.641 1 98.31 71 GLU B O 1
ATOM 1613 N N . VAL B 1 72 ? 14.047 -0.476 -10.695 1 98.69 72 VAL B N 1
ATOM 1614 C CA . VAL B 1 72 ? 14.344 -1.084 -9.398 1 98.69 72 VAL B CA 1
ATOM 1615 C C . VAL B 1 72 ? 14.289 -2.605 -9.516 1 98.69 72 VAL B C 1
ATOM 1617 O O . VAL B 1 72 ? 13.664 -3.139 -10.438 1 98.69 72 VAL B O 1
ATOM 1620 N N . GLU B 1 73 ? 15 -3.197 -8.641 1 98.62 73 GLU B N 1
ATOM 1621 C CA . GLU B 1 73 ? 14.875 -4.645 -8.484 1 98.62 73 GLU B CA 1
ATOM 1622 C C . GLU B 1 73 ? 13.953 -5 -7.328 1 98.62 73 GLU B C 1
ATOM 1624 O O . GLU B 1 73 ? 14.102 -4.469 -6.223 1 98.62 73 GLU B O 1
ATOM 1629 N N . VAL B 1 74 ? 12.984 -5.828 -7.57 1 98.88 74 VAL B N 1
ATOM 1630 C CA . VAL B 1 74 ? 12.102 -6.32 -6.52 1 98.88 74 VAL B CA 1
ATOM 1631 C C . VAL B 1 74 ? 12.383 -7.801 -6.262 1 98.88 74 VAL B C 1
ATOM 1633 O O . VAL B 1 74 ? 12.164 -8.641 -7.133 1 98.88 74 VAL B O 1
ATOM 1636 N N . ALA B 1 75 ? 12.906 -8.031 -5.062 1 98.81 75 ALA B N 1
ATOM 1637 C CA . ALA B 1 75 ? 13.102 -9.398 -4.605 1 98.81 75 ALA B CA 1
ATOM 1638 C C . ALA B 1 75 ? 11.859 -9.93 -3.895 1 98.81 75 ALA B C 1
ATOM 1640 O O . ALA B 1 75 ? 11.211 -9.195 -3.145 1 98.81 75 ALA B O 1
ATOM 1641 N N . ALA B 1 76 ? 11.555 -11.25 -4.141 1 98.81 76 ALA B N 1
ATOM 1642 C CA . ALA B 1 76 ? 10.32 -11.812 -3.598 1 98.81 76 ALA B CA 1
ATOM 1643 C C . ALA B 1 76 ? 10.508 -13.289 -3.234 1 98.81 76 ALA B C 1
ATOM 1645 O O . ALA B 1 76 ? 11.18 -14.031 -3.953 1 98.81 76 ALA B O 1
ATOM 1646 N N . SER B 1 77 ? 9.898 -13.641 -2.133 1 98.81 77 SER B N 1
ATOM 1647 C CA . SER B 1 77 ? 9.883 -15.031 -1.693 1 98.81 77 SER B CA 1
ATOM 1648 C C . SER B 1 77 ? 8.602 -15.359 -0.943 1 98.81 77 SER B C 1
ATOM 1650 O O . SER B 1 77 ? 8.086 -14.531 -0.188 1 98.81 77 SER B O 1
ATOM 1652 N N . VAL B 1 78 ? 8.094 -16.562 -1.156 1 98.75 78 VAL B N 1
ATOM 1653 C CA . VAL B 1 78 ? 7.098 -17.094 -0.228 1 98.75 78 VAL B CA 1
ATOM 1654 C C . VAL B 1 78 ? 7.777 -17.516 1.071 1 98.75 78 VAL B C 1
ATOM 1656 O O . VAL B 1 78 ? 8.734 -18.297 1.054 1 98.75 78 VAL B O 1
ATOM 1659 N N . THR B 1 79 ? 7.27 -17.047 2.186 1 98.56 79 THR B N 1
ATOM 1660 C CA . THR B 1 79 ? 7.934 -17.297 3.459 1 98.56 79 THR B CA 1
ATOM 1661 C C . THR B 1 79 ? 7.145 -18.297 4.289 1 98.56 79 THR B C 1
ATOM 1663 O O . THR B 1 79 ? 7.688 -18.922 5.211 1 98.56 79 THR B O 1
ATOM 1666 N N . GLU B 1 80 ? 5.918 -18.438 4.047 1 98.38 80 GLU B N 1
ATOM 1667 C CA . GLU B 1 80 ? 5.035 -19.344 4.77 1 98.38 80 GLU B CA 1
ATOM 1668 C C . GLU B 1 80 ? 3.861 -19.781 3.898 1 98.38 80 GLU B C 1
ATOM 1670 O O . GLU B 1 80 ? 3.283 -18.969 3.174 1 98.38 80 GLU B O 1
ATOM 1675 N N . VAL B 1 81 ? 3.523 -21.078 3.998 1 98.5 81 VAL B N 1
ATOM 1676 C CA . VAL B 1 81 ? 2.33 -21.594 3.344 1 98.5 81 VAL B CA 1
ATOM 1677 C C . VAL B 1 81 ? 1.422 -22.25 4.379 1 98.5 81 VAL B C 1
ATOM 1679 O O . VAL B 1 81 ? 1.821 -23.219 5.039 1 98.5 81 VAL B O 1
ATOM 1682 N N . GLY B 1 82 ? 0.272 -21.672 4.547 1 98.31 82 GLY B N 1
ATOM 1683 C CA . GLY B 1 82 ? -0.744 -22.266 5.402 1 98.31 82 GLY B CA 1
ATOM 1684 C C . GLY B 1 82 ? -1.727 -23.141 4.645 1 98.31 82 GLY B C 1
ATOM 1685 O O . GLY B 1 82 ? -1.396 -23.672 3.586 1 98.31 82 GLY B O 1
ATOM 1686 N N . ASP B 1 83 ? -2.877 -23.312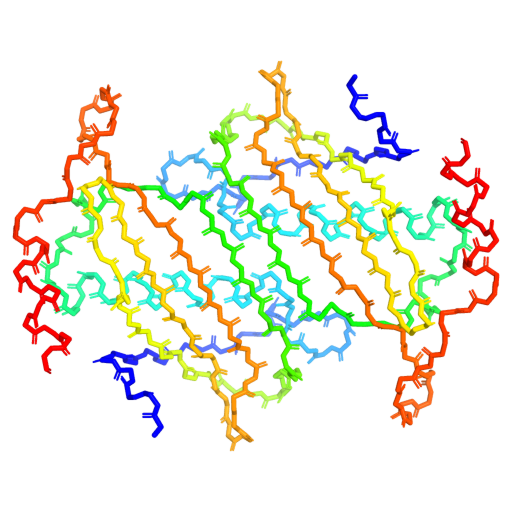 5.242 1 98.44 83 ASP B N 1
ATOM 1687 C CA . ASP B 1 83 ? -3.887 -24.141 4.582 1 98.44 83 ASP B CA 1
ATOM 1688 C C . ASP B 1 83 ? -4.469 -23.422 3.365 1 98.44 83 ASP B C 1
ATOM 1690 O O . ASP B 1 83 ? -4.301 -23.875 2.23 1 98.44 83 ASP B O 1
ATOM 1694 N N . SER B 1 84 ? -5.027 -22.25 3.646 1 98.56 84 SER B N 1
ATOM 1695 C CA . SER B 1 84 ? -5.727 -21.547 2.572 1 98.56 84 SER B CA 1
ATOM 1696 C C . SER B 1 84 ? -5 -20.266 2.186 1 98.56 84 SER B C 1
ATOM 1698 O O . SER B 1 84 ? -5.441 -19.547 1.289 1 98.56 84 SER B O 1
ATOM 1700 N N . SER B 1 85 ? -3.902 -19.953 2.855 1 98.75 85 SER B N 1
ATOM 1701 C CA . SER B 1 85 ? -3.205 -18.703 2.609 1 98.75 85 SER B CA 1
ATOM 1702 C C . SER B 1 85 ? -1.693 -18.906 2.58 1 98.75 85 SER B C 1
ATOM 1704 O O . SER B 1 85 ? -1.191 -19.938 3.027 1 98.75 85 SER B O 1
ATOM 1706 N N . PHE B 1 86 ? -0.994 -17.953 2.043 1 98.75 86 PHE B N 1
ATOM 1707 C CA . PHE B 1 86 ? 0.464 -17.938 2.076 1 98.75 86 PHE B CA 1
ATOM 1708 C C . PHE B 1 86 ? 0.991 -16.516 2.184 1 98.75 86 PHE B C 1
ATOM 1710 O O . PHE B 1 86 ? 0.305 -15.562 1.803 1 98.75 86 PHE B O 1
ATOM 1717 N N . THR B 1 87 ? 2.207 -16.391 2.703 1 98.88 87 THR B N 1
ATOM 1718 C CA . THR B 1 87 ? 2.83 -15.102 2.953 1 98.88 87 THR B CA 1
ATOM 1719 C C . THR B 1 87 ? 4.047 -14.898 2.053 1 98.88 87 THR B C 1
ATOM 1721 O O . THR B 1 87 ? 4.836 -15.828 1.856 1 98.88 87 THR B O 1
ATOM 1724 N N . MET B 1 88 ? 4.168 -13.75 1.527 1 98.88 88 MET B N 1
ATOM 1725 C CA . MET B 1 88 ? 5.336 -13.383 0.732 1 98.88 88 MET B CA 1
ATOM 1726 C C . MET B 1 88 ? 6.055 -12.188 1.341 1 98.88 88 MET B C 1
ATOM 1728 O O . MET B 1 88 ? 5.41 -11.258 1.834 1 98.88 88 MET B O 1
ATOM 1732 N N . ALA B 1 89 ? 7.336 -12.242 1.256 1 98.88 89 ALA B N 1
ATOM 1733 C CA . ALA B 1 89 ? 8.188 -11.117 1.613 1 98.88 89 ALA B CA 1
ATOM 1734 C C . ALA B 1 89 ? 8.805 -10.477 0.37 1 98.88 89 ALA B C 1
ATOM 1736 O O . ALA B 1 89 ? 9.039 -11.156 -0.631 1 98.88 89 ALA B O 1
ATOM 1737 N N . TYR B 1 90 ? 9.086 -9.195 0.487 1 98.88 90 TYR B N 1
ATOM 1738 C CA . TYR B 1 90 ? 9.648 -8.438 -0.625 1 98.88 90 TYR B CA 1
ATOM 1739 C C . TYR B 1 90 ? 10.758 -7.508 -0.147 1 98.88 90 TYR B C 1
ATOM 1741 O O . TYR B 1 90 ? 10.711 -7.008 0.979 1 98.88 90 TYR B O 1
ATOM 1749 N N . GLU B 1 91 ? 11.672 -7.242 -0.976 1 98.88 91 GLU B N 1
ATOM 1750 C CA . GLU B 1 91 ? 12.586 -6.105 -0.91 1 98.88 91 GLU B CA 1
ATOM 1751 C C . GLU B 1 91 ? 12.633 -5.363 -2.242 1 98.88 91 GLU B C 1
ATOM 1753 O O . GLU B 1 91 ? 12.758 -5.98 -3.301 1 98.88 91 GLU B O 1
ATOM 1758 N N . ILE B 1 92 ? 12.484 -4.109 -2.193 1 98.88 92 ILE B N 1
ATOM 1759 C CA . ILE B 1 92 ? 12.711 -3.262 -3.357 1 98.88 92 ILE B CA 1
ATOM 1760 C C . ILE B 1 92 ? 14.062 -2.557 -3.234 1 98.88 92 ILE B C 1
ATOM 1762 O O . ILE B 1 92 ? 14.32 -1.875 -2.242 1 98.88 92 ILE B O 1
ATOM 1766 N N . ARG B 1 93 ? 14.82 -2.732 -4.289 1 98.44 93 ARG B N 1
ATOM 1767 C CA . ARG B 1 93 ? 16.203 -2.291 -4.234 1 98.44 93 ARG B CA 1
ATOM 1768 C C . ARG B 1 93 ? 16.547 -1.397 -5.426 1 98.44 93 ARG B C 1
ATOM 1770 O O . ARG B 1 93 ? 16.094 -1.646 -6.543 1 98.44 93 ARG B O 1
ATOM 1777 N N . ASP B 1 94 ? 17.297 -0.396 -5.168 1 97.12 94 ASP B N 1
ATOM 1778 C CA . ASP B 1 94 ? 17.969 0.349 -6.23 1 97.12 94 ASP B CA 1
ATOM 1779 C C . ASP B 1 94 ? 19.484 0.273 -6.078 1 97.12 94 ASP B C 1
ATOM 1781 O O . ASP B 1 94 ? 20 -0.613 -5.395 1 97.12 94 ASP B O 1
ATOM 1785 N N . ASP B 1 95 ? 20.219 1.139 -6.777 1 95.06 95 ASP B N 1
ATOM 1786 C CA . ASP B 1 95 ? 21.688 1.065 -6.82 1 95.06 95 ASP B CA 1
ATOM 1787 C C . ASP B 1 95 ? 22.281 1.341 -5.445 1 95.06 95 ASP B C 1
ATOM 1789 O O . ASP B 1 95 ? 23.422 0.946 -5.168 1 95.06 95 ASP B O 1
ATOM 1793 N N . ASP B 1 96 ? 21.547 1.993 -4.598 1 95.62 96 ASP B N 1
ATOM 1794 C CA . ASP B 1 96 ? 22.062 2.395 -3.295 1 95.62 96 ASP B CA 1
ATOM 1795 C C . ASP B 1 96 ? 21.688 1.388 -2.215 1 95.62 96 ASP B C 1
ATOM 1797 O O . ASP B 1 96 ? 22.031 1.558 -1.046 1 95.62 96 ASP B O 1
ATOM 1801 N N . GLY B 1 97 ? 20.953 0.354 -2.551 1 96.69 97 GLY B N 1
ATOM 1802 C CA . GLY B 1 97 ? 20.594 -0.681 -1.592 1 96.69 97 GLY B CA 1
ATOM 1803 C C . GLY B 1 97 ? 19.094 -0.854 -1.425 1 96.69 97 GLY B C 1
ATOM 1804 O O . GLY B 1 97 ? 18.328 -0.511 -2.322 1 96.69 97 GLY B O 1
ATOM 1805 N N . VAL B 1 98 ? 18.672 -1.474 -0.257 1 98.38 98 VAL B N 1
ATOM 1806 C CA . VAL B 1 98 ? 17.266 -1.749 0.005 1 98.38 98 VAL B CA 1
ATOM 1807 C C . VAL B 1 98 ? 16.531 -0.446 0.325 1 98.38 98 VAL B C 1
ATOM 1809 O O . VAL B 1 98 ? 16.922 0.284 1.238 1 98.38 98 VAL B O 1
ATOM 1812 N N . ALA B 1 99 ? 15.5 -0.176 -0.394 1 98.5 99 ALA B N 1
ATOM 1813 C CA . ALA B 1 99 ? 14.703 1.032 -0.193 1 98.5 99 ALA B CA 1
ATOM 1814 C C . ALA B 1 99 ? 13.43 0.724 0.582 1 98.5 99 ALA B C 1
ATOM 1816 O O . ALA B 1 99 ? 12.984 1.528 1.403 1 98.5 99 ALA B O 1
ATOM 1817 N N . VAL B 1 100 ? 12.836 -0.384 0.317 1 98.75 100 VAL B N 1
ATOM 1818 C CA . VAL B 1 100 ? 11.531 -0.735 0.869 1 98.75 100 VAL B CA 1
ATOM 1819 C C . VAL B 1 100 ? 11.484 -2.23 1.174 1 98.75 100 VAL B C 1
ATOM 1821 O O . VAL B 1 100 ? 11.992 -3.045 0.397 1 98.75 100 VAL B O 1
ATOM 1824 N N . GLU B 1 101 ? 10.883 -2.57 2.262 1 98.94 101 GLU B N 1
ATOM 1825 C CA . GLU B 1 101 ? 10.555 -3.951 2.602 1 98.94 101 GLU B CA 1
ATOM 1826 C C . GLU B 1 101 ? 9.039 -4.141 2.725 1 98.94 101 GLU B C 1
ATOM 1828 O O . GLU B 1 101 ? 8.336 -3.258 3.219 1 98.94 101 GLU B O 1
ATOM 1833 N N . GLY B 1 102 ? 8.586 -5.242 2.277 1 98.88 102 GLY B N 1
ATOM 1834 C CA . GLY B 1 102 ? 7.152 -5.484 2.307 1 98.88 102 GLY B CA 1
ATOM 1835 C C . GLY B 1 102 ? 6.797 -6.934 2.578 1 98.88 102 GLY B C 1
ATOM 1836 O O . GLY B 1 102 ? 7.641 -7.82 2.445 1 98.88 102 GLY B O 1
ATOM 1837 N N . GLU B 1 103 ? 5.578 -7.137 2.984 1 98.94 103 GLU B N 1
ATOM 1838 C CA . GLU B 1 103 ? 4.996 -8.461 3.189 1 98.94 103 GLU B CA 1
ATOM 1839 C C . GLU B 1 103 ? 3.514 -8.477 2.836 1 98.94 103 GLU B C 1
ATOM 1841 O O . GLU B 1 103 ? 2.781 -7.539 3.168 1 98.94 103 GLU B O 1
ATOM 1846 N N . THR B 1 104 ? 3.102 -9.492 2.215 1 98.94 104 THR B N 1
ATOM 1847 C CA . THR B 1 104 ? 1.686 -9.68 1.917 1 98.94 104 THR B CA 1
ATOM 1848 C C . THR B 1 104 ? 1.228 -11.078 2.32 1 98.94 104 THR B C 1
ATOM 1850 O O . THR B 1 104 ? 2.029 -12.016 2.355 1 98.94 104 THR B O 1
ATOM 1853 N N . THR B 1 105 ? -0 -11.172 2.65 1 98.94 105 THR B N 1
ATOM 1854 C CA . THR B 1 105 ? -0.682 -12.453 2.807 1 98.94 105 THR B CA 1
ATOM 1855 C C . THR B 1 105 ? -1.764 -12.625 1.743 1 98.94 105 THR B C 1
ATOM 1857 O O . THR B 1 105 ? -2.633 -11.758 1.591 1 98.94 105 THR B O 1
ATOM 1860 N N . GLN B 1 106 ? -1.681 -13.672 1.037 1 98.56 106 GLN B N 1
ATOM 1861 C CA . GLN B 1 106 ? -2.67 -14 0.016 1 98.56 106 GLN B CA 1
ATOM 1862 C C . GLN B 1 106 ? -3.562 -15.156 0.462 1 98.56 106 GLN B C 1
ATOM 1864 O O . GLN B 1 106 ? -3.105 -16.062 1.149 1 98.56 106 GLN B O 1
ATOM 1869 N N . VAL B 1 107 ? -4.781 -15.102 0.033 1 98.56 107 VAL B N 1
ATOM 1870 C CA . VAL B 1 107 ? -5.734 -16.172 0.288 1 98.56 107 VAL B CA 1
ATOM 1871 C C . VAL B 1 107 ? -6.195 -16.781 -1.035 1 98.56 107 VAL B C 1
ATOM 1873 O O . VAL B 1 107 ? -6.621 -16.062 -1.941 1 98.56 107 VAL B O 1
ATOM 1876 N N . ALA B 1 108 ? -6.094 -18.078 -1.145 1 98.44 108 ALA B N 1
ATOM 1877 C CA . ALA B 1 108 ? -6.531 -18.781 -2.348 1 98.44 108 ALA B CA 1
ATOM 1878 C C . ALA B 1 108 ? -8.055 -18.891 -2.389 1 98.44 108 ALA B C 1
ATOM 1880 O O . ALA B 1 108 ? -8.688 -19.172 -1.367 1 98.44 108 ALA B O 1
ATOM 1881 N N . LEU B 1 109 ? -8.562 -18.75 -3.58 1 97.44 109 LEU B N 1
ATOM 1882 C CA . LEU B 1 109 ? -10.008 -18.781 -3.756 1 97.44 109 LEU B CA 1
ATOM 1883 C C . LEU B 1 109 ? -10.422 -19.859 -4.75 1 97.44 109 LEU B C 1
ATOM 1885 O O . LEU B 1 109 ? -9.664 -20.188 -5.664 1 97.44 109 LEU B O 1
ATOM 1889 N N . GLU B 1 110 ? -11.695 -20.297 -4.602 1 96.94 110 GLU B N 1
ATOM 1890 C CA . GLU B 1 110 ? -12.289 -21.172 -5.609 1 96.94 110 GLU B CA 1
ATOM 1891 C C . GLU B 1 110 ? -12.555 -20.406 -6.906 1 96.94 110 GLU B C 1
ATOM 1893 O O . GLU B 1 110 ? -13.047 -19.281 -6.883 1 96.94 110 GLU B O 1
ATOM 1898 N N . PRO B 1 111 ? -12.312 -21.078 -7.969 1 93.56 111 PRO B N 1
ATOM 1899 C CA . PRO B 1 111 ? -12.523 -20.391 -9.242 1 93.56 111 PRO B CA 1
ATOM 1900 C C . PRO B 1 111 ? -13.984 -20.047 -9.508 1 93.56 111 PRO B C 1
ATOM 1902 O O . PRO B 1 111 ? -14.281 -19.094 -10.234 1 93.56 111 PRO B O 1
ATOM 1905 N N . ASP B 1 112 ? -14.898 -20.766 -8.836 1 93.12 112 ASP B N 1
ATOM 1906 C CA . ASP B 1 112 ? -16.312 -20.547 -9.109 1 93.12 112 ASP B CA 1
ATOM 1907 C C . ASP B 1 112 ? -16.906 -19.5 -8.172 1 93.12 112 ASP B C 1
ATOM 1909 O O . ASP B 1 112 ? -18.109 -19.219 -8.211 1 93.12 112 ASP B O 1
ATOM 1913 N N . GLY B 1 113 ? -16.047 -19 -7.312 1 90.62 113 GLY B N 1
ATOM 1914 C CA . GLY B 1 113 ? -16.484 -17.922 -6.434 1 90.62 113 GLY B CA 1
ATOM 1915 C C . GLY B 1 113 ? -17.141 -18.422 -5.156 1 90.62 113 GLY B C 1
ATOM 1916 O O . GLY B 1 113 ? -17.734 -17.641 -4.414 1 90.62 113 GLY B O 1
ATOM 1917 N N . SER B 1 114 ? -17.047 -19.625 -4.848 1 93.81 114 SER B N 1
ATOM 1918 C CA . SER B 1 114 ? -17.766 -20.203 -3.719 1 93.81 114 SER B CA 1
ATOM 1919 C C . SER B 1 114 ? -17.047 -19.906 -2.4 1 93.81 114 SER B C 1
ATOM 1921 O O . SER B 1 114 ? -17.594 -20.172 -1.325 1 93.81 114 SER B O 1
ATOM 1923 N N . GLY B 1 115 ? -15.883 -19.375 -2.523 1 95.44 115 GLY B N 1
ATOM 1924 C CA . GLY B 1 115 ? -15.188 -19.016 -1.295 1 95.44 115 GLY B CA 1
ATOM 1925 C C . GLY B 1 115 ? -13.727 -19.422 -1.295 1 95.44 115 GLY B C 1
ATOM 1926 O O . GLY B 1 115 ? -13.109 -19.547 -2.355 1 95.44 115 GLY B O 1
ATOM 1927 N N . THR B 1 116 ? -13.18 -19.562 -0.118 1 97.56 116 THR B N 1
ATOM 1928 C CA . THR B 1 116 ? -11.766 -19.875 0.082 1 97.56 116 THR B CA 1
ATOM 1929 C C . THR B 1 116 ? -11.484 -21.344 -0.208 1 97.56 116 THR B C 1
ATOM 1931 O O . THR B 1 116 ? -12.375 -22.188 -0.096 1 97.56 116 THR B O 1
ATOM 1934 N N . ARG B 1 117 ? -10.344 -21.641 -0.617 1 98 117 ARG B N 1
ATOM 1935 C CA . ARG B 1 117 ? -9.891 -23 -0.841 1 98 117 ARG B CA 1
ATOM 1936 C C . ARG B 1 117 ? -8.5 -23.219 -0.263 1 98 117 ARG B C 1
ATOM 1938 O O . ARG B 1 117 ? -7.801 -22.266 0.068 1 98 117 ARG B O 1
ATOM 1945 N N . ARG B 1 118 ? -8.156 -24.484 -0.198 1 98.06 118 ARG B N 1
ATOM 1946 C CA . ARG B 1 118 ? -6.773 -24.797 0.143 1 98.06 118 ARG B CA 1
ATOM 1947 C C . ARG B 1 118 ? -5.816 -24.344 -0.954 1 98.06 118 ARG B C 1
ATOM 1949 O O . ARG B 1 118 ? -6.133 -24.438 -2.141 1 98.06 118 ARG B O 1
ATOM 1956 N N . VAL B 1 119 ? -4.676 -23.906 -0.528 1 98.31 119 VAL B N 1
ATOM 1957 C CA . VAL B 1 119 ? -3.662 -23.609 -1.537 1 98.31 119 VAL B CA 1
ATOM 1958 C C . VAL B 1 119 ? -3.43 -24.844 -2.404 1 98.31 119 VAL B C 1
ATOM 1960 O O . VAL B 1 119 ? -3.131 -25.938 -1.891 1 98.31 119 VAL B O 1
ATOM 1963 N N . PRO B 1 120 ? -3.537 -24.703 -3.729 1 97.19 120 PRO B N 1
ATOM 1964 C CA . PRO B 1 120 ? -3.42 -25.859 -4.605 1 97.19 120 PRO B CA 1
ATOM 1965 C C . PRO B 1 120 ? -2.102 -26.609 -4.418 1 97.19 120 PRO B C 1
ATOM 1967 O O . PRO B 1 120 ? -1.058 -25.984 -4.211 1 97.19 120 PRO B O 1
ATOM 1970 N N . GLN B 1 121 ? -2.211 -27.922 -4.527 1 97.12 121 GLN B N 1
ATOM 1971 C CA . GLN B 1 121 ? -1.023 -28.75 -4.316 1 97.12 121 GLN B CA 1
ATOM 1972 C C . GLN B 1 121 ? 0.059 -28.422 -5.344 1 97.12 121 GLN B C 1
ATOM 1974 O O . GLN B 1 121 ? 1.25 -28.453 -5.027 1 97.12 121 GLN B O 1
ATOM 1979 N N . ASP B 1 122 ? -0.322 -28.203 -6.504 1 95.81 122 ASP B N 1
ATOM 1980 C CA . ASP B 1 122 ? 0.664 -27.875 -7.531 1 95.81 122 ASP B CA 1
ATOM 1981 C C . ASP B 1 122 ? 1.391 -26.578 -7.207 1 95.81 122 ASP B C 1
ATOM 1983 O O . ASP B 1 122 ? 2.57 -26.422 -7.531 1 95.81 122 ASP B O 1
ATOM 1987 N N . TRP B 1 123 ? 0.66 -25.594 -6.641 1 97.5 123 TRP B N 1
ATOM 1988 C CA . TRP B 1 123 ? 1.343 -24.391 -6.168 1 97.5 123 TRP B CA 1
ATOM 1989 C C . TRP B 1 123 ? 2.363 -24.734 -5.086 1 97.5 123 TRP B C 1
ATOM 1991 O O . TRP B 1 123 ? 3.514 -24.297 -5.148 1 97.5 123 TRP B O 1
ATOM 2001 N N . ARG B 1 124 ? 1.929 -25.516 -4.129 1 97.69 124 ARG B N 1
ATOM 2002 C CA . ARG B 1 124 ? 2.789 -25.891 -3.01 1 97.69 124 ARG B CA 1
ATOM 2003 C C . ARG B 1 124 ? 4.074 -26.547 -3.502 1 97.69 124 ARG B C 1
ATOM 2005 O O . ARG B 1 124 ? 5.168 -26.203 -3.049 1 97.69 124 ARG B O 1
ATOM 2012 N N . ASP B 1 125 ? 3.918 -27.469 -4.395 1 97.44 125 ASP B N 1
ATOM 2013 C CA . ASP B 1 125 ? 5.07 -28.188 -4.93 1 97.44 125 ASP B CA 1
ATOM 2014 C C . ASP B 1 125 ? 6.02 -27.234 -5.656 1 97.44 125 ASP B C 1
ATOM 2016 O O . ASP B 1 125 ? 7.234 -27.297 -5.473 1 97.44 125 ASP B O 1
ATOM 2020 N N . ALA B 1 126 ? 5.461 -26.406 -6.484 1 97.56 126 ALA B N 1
ATOM 2021 C CA . ALA B 1 126 ? 6.266 -25.469 -7.25 1 97.56 126 ALA B CA 1
ATOM 2022 C C . ALA B 1 126 ? 6.973 -24.469 -6.332 1 97.56 126 ALA B C 1
ATOM 2024 O O . ALA B 1 126 ? 8.117 -24.078 -6.586 1 97.56 126 ALA B O 1
ATOM 2025 N N . ILE B 1 127 ? 6.277 -24 -5.27 1 98.12 127 ILE B N 1
ATOM 2026 C CA . ILE B 1 127 ? 6.867 -23.109 -4.285 1 98.12 127 ILE B CA 1
ATOM 2027 C C . ILE B 1 127 ? 8.055 -23.781 -3.613 1 98.12 127 ILE B C 1
ATOM 2029 O O . ILE B 1 127 ? 9.133 -23.188 -3.486 1 98.12 127 ILE B O 1
ATOM 2033 N N . ASP B 1 128 ? 7.844 -25.016 -3.191 1 97.19 128 ASP B N 1
ATOM 2034 C CA . ASP B 1 128 ? 8.922 -25.766 -2.555 1 97.19 128 ASP B CA 1
ATOM 2035 C C . ASP B 1 128 ? 10.148 -25.844 -3.463 1 97.19 128 ASP B C 1
ATOM 2037 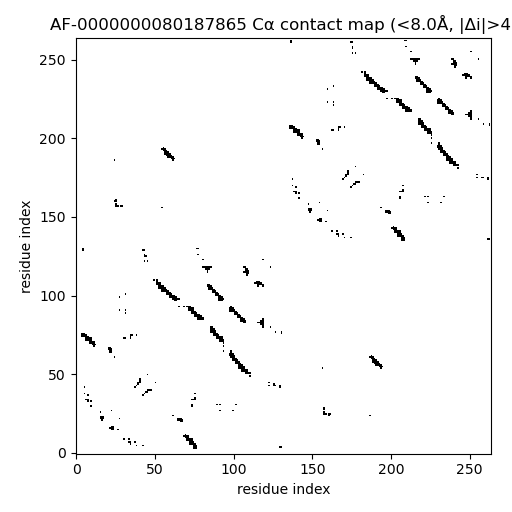O O . ASP B 1 128 ? 11.273 -25.672 -3.006 1 97.19 128 ASP B O 1
ATOM 2041 N N . ASP B 1 129 ? 9.906 -26.125 -4.672 1 97.06 129 ASP B N 1
ATOM 2042 C CA . ASP B 1 129 ? 10.992 -26.25 -5.637 1 97.06 129 ASP B CA 1
ATOM 2043 C C . ASP B 1 129 ? 11.727 -24.938 -5.82 1 97.06 129 ASP B C 1
ATOM 2045 O O . ASP B 1 129 ? 12.961 -24.906 -5.852 1 97.06 129 ASP B O 1
ATOM 2049 N N . LEU B 1 130 ? 10.977 -23.828 -5.957 1 97.5 130 LEU B N 1
ATOM 2050 C CA . LEU B 1 130 ? 11.562 -22.516 -6.227 1 97.5 130 LEU B CA 1
ATOM 2051 C C . LEU B 1 130 ? 12.297 -21.984 -5 1 97.5 130 LEU B C 1
ATOM 2053 O O . LEU B 1 130 ? 13.32 -21.312 -5.129 1 97.5 130 LEU B O 1
ATOM 2057 N N . GLU B 1 131 ? 11.766 -22.344 -3.855 1 97.06 131 GLU B N 1
ATOM 2058 C CA . GLU B 1 131 ? 12.312 -21.797 -2.611 1 97.06 131 GLU B CA 1
ATOM 2059 C C . GLU B 1 131 ? 13.445 -22.688 -2.08 1 97.06 131 GLU B C 1
ATOM 2061 O O . GLU B 1 131 ? 14.148 -22.297 -1.146 1 97.06 131 GLU B O 1
ATOM 2066 N N . ALA B 1 132 ? 13.562 -23.828 -2.559 1 90.56 132 ALA B N 1
ATOM 2067 C CA . ALA B 1 132 ? 14.602 -24.75 -2.123 1 90.56 132 ALA B CA 1
ATOM 2068 C C . ALA B 1 132 ? 15.992 -24.203 -2.434 1 90.56 132 ALA B C 1
ATOM 2070 O O . ALA B 1 132 ? 16.172 -23.438 -3.389 1 90.56 132 ALA B O 1
#

Secondary structure (DSSP, 8-state):
----SEEEEEEPPGGGB-TTSBBPHHHHHHHHHHHHHHIIIIIS---GGG--EEEEEEEEEE-S--BS-SEEEEEEEEEEE-SSEEEEEEEEEETTEEEEEEEEEEEEB-TTSS-B-PPPHHHHHHHHHHH-/----SEEEEEEPPGGGB-TTSBBPHHHHHHHHHHHHHHIIIIIS---GGG--EEEEEEEEEE-S--BS-SEEEEEEEEEEE-SSEEEEEEEEEETTEEEEEEEEEEEEB-TTSS-B-PPPHHHHHHHHHHH-

Organism: NCBI:txid355548

pLDDT: mean 96.26, std 6.43, range [43.69, 98.94]

Nearest PDB structures (foldseek):
  2cye-assembly3_C  TM=9.199E-01  e=9.839E-12  Thermus thermophilus HB8
  2cye-assembly3_D  TM=9.243E-01  e=1.209E-10  Thermus thermophilus HB8
  5byu-assembly2_E  TM=9.123E-01  e=1.102E-09  Legionella pneumophila subsp. pneumophila str. Philadelphia 1
  5byu-assembly1_A  TM=9.108E-01  e=1.242E-09  Legionella pneumophila subsp. pneumophila str. Philadelphia 1
  5byu-assembly1_D  TM=9.035E-01  e=5.208E-09  Legionella pneumophila subsp. pneumophila str. Philadelphia 1

Foldseek 3Di:
DPDFLDKDKDFDDPVQADPVQFRDPVVVVVVVVVRVQCCVCVQLVDDPLQQAKDWPDKDKDFDATDHPDRIWMKGKAWDDFDFFKTKMKIFIADPVGTGMIMMIMMGHADSVRPGTGGDDPSSVVSNVVSVD/DPDFLDKDKDFDDPVQADPVQFRDPVVVVVVVVVRVQCCVCVQLVDDPLQQAKDWPDKDKDFDATDHPDRIWMKGKAWDDFDFFKTKMKIFIADPVGTGMIMMIMMGHADPVRPGTGGDDPSSVVSRVVSVD

Sequence (264 aa):
MTEFAFTETVDVRYQDHDTMGHVNNAVYVTYMEEARFSYLTEGLGVPPMELNMVVANLEVDFRRPVQFADEVEVAASVTEVGDSSFTMAYEIRDDDGVAVEGETTQVALEPDGSGTRRVPQDWRDAIDDLEAMTEFAFTETVDVRYQDHDTMGHVNNAVYVTYMEEARFSYLTEGLGVPPMELNMVVANLEVDFRRPVQFADEVEVAASVTEVGDSSFTMAYEIRDDDGVAVEGETTQVALEPDGSGTRRVPQDWRDAIDDLEA